Protein AF-A0A842XYR8-F1 (afdb_monomer)

Secondary structure (DSSP, 8-state):
-------TTHHHHHHHHHHHHHHHHHHHHHHHHHHHT-PPPPPPP-EEEEEEEEEE-TT-GGG-EEEEEEEEESPEETTTEEEEEEEEEEEESSSSPPPS--EEEEEEES---SEEE-STTT-EEEESSGGGEE-TT-EEEEETT-S--TTS--S----BS-EEEE-TTSEEEEEEEETTT--EEEEEEEEPEE-

pLDDT: mean 84.61, std 15.01, range [38.5, 98.56]

Foldseek 3Di:
DDDDPDDPPPVVVVVVVVVVVVVVVVVVVVVVVVVVPDDDPDPDWQWEKEWPAFAFDLVDFQRTKIKMATADTDKDFQQFKKKKKWKWHDKDQADDRDDDHIDIDIKMFNGQAFFAQHPPVRDTPDRQDPPRIRHHGDMGMHTLPADDHPPDPDSGDTRMRIRIGHDAQIKMKMWMAGNRRRHTNYIYMDGHHYD

Radius of gyration: 28.91 Å; Cα contacts (8 Å, |Δi|>4): 439; chains: 1; bounding box: 44×37×109 Å

Mean predicted aligned error: 10.81 Å

Structure (mmCIF, N/CA/C/O backbone):
data_AF-A0A842XYR8-F1
#
_entry.id   AF-A0A842XYR8-F1
#
loop_
_atom_site.group_PDB
_atom_site.id
_atom_site.type_symbol
_atom_site.label_atom_id
_atom_site.label_alt_id
_atom_site.label_comp_id
_atom_site.label_asym_id
_atom_site.label_entity_id
_atom_site.label_seq_id
_atom_site.pdbx_PDB_ins_code
_atom_site.Cartn_x
_atom_site.Cartn_y
_atom_site.Cartn_z
_atom_site.occupancy
_atom_site.B_iso_or_equiv
_atom_site.auth_seq_id
_atom_site.auth_comp_id
_atom_site.auth_asym_id
_atom_site.auth_atom_id
_atom_site.pdbx_PDB_model_num
ATOM 1 N N . MET A 1 1 ? -19.121 24.678 89.638 1.00 38.50 1 MET A N 1
ATOM 2 C CA . MET A 1 1 ? -18.935 24.808 88.175 1.00 38.50 1 MET A CA 1
ATOM 3 C C . MET A 1 1 ? -18.862 23.406 87.585 1.00 38.50 1 MET A C 1
ATOM 5 O O . MET A 1 1 ? -18.078 22.609 88.079 1.00 38.50 1 MET A O 1
ATOM 9 N N . LYS A 1 2 ? -19.750 23.062 86.643 1.00 44.41 2 LYS A N 1
ATOM 10 C CA . LYS A 1 2 ? -19.793 21.745 85.982 1.00 44.41 2 LYS A CA 1
ATOM 11 C C . LYS A 1 2 ? -18.700 21.687 84.910 1.00 44.41 2 LYS A C 1
ATOM 13 O O . LYS A 1 2 ? -18.715 22.512 84.003 1.00 44.41 2 LYS A O 1
ATOM 18 N N . ASN A 1 3 ? -17.795 20.718 85.007 1.00 48.44 3 ASN A N 1
ATOM 19 C CA . ASN A 1 3 ? -16.786 20.453 83.984 1.00 48.44 3 ASN A CA 1
ATOM 20 C C . ASN A 1 3 ? -17.400 19.582 82.878 1.00 48.44 3 ASN A C 1
ATOM 22 O O . ASN A 1 3 ? -17.631 18.393 83.084 1.00 48.44 3 ASN A O 1
ATOM 26 N N . PHE A 1 4 ? -17.672 20.175 81.716 1.00 53.19 4 PHE A N 1
ATOM 27 C CA . PHE A 1 4 ? -17.870 19.449 80.461 1.00 53.19 4 PHE A CA 1
ATOM 28 C C . PHE A 1 4 ? -16.488 19.216 79.838 1.00 53.19 4 PHE A C 1
ATOM 30 O O . PHE A 1 4 ? -15.931 20.116 79.217 1.00 53.19 4 PHE A O 1
ATOM 37 N N . MET A 1 5 ? -15.910 18.029 80.030 1.00 52.72 5 MET A N 1
ATOM 38 C CA . MET A 1 5 ? -14.787 17.575 79.204 1.00 52.72 5 MET A CA 1
ATOM 39 C C . MET A 1 5 ? -15.341 16.649 78.126 1.00 52.72 5 MET A C 1
ATOM 41 O O . MET A 1 5 ? -15.647 15.485 78.363 1.00 52.72 5 MET A O 1
ATOM 45 N N . GLU A 1 6 ? -15.546 17.237 76.955 1.00 56.41 6 GLU A N 1
ATOM 46 C CA . GLU A 1 6 ? -16.067 16.612 75.746 1.00 56.41 6 GLU A CA 1
ATOM 47 C C . GLU A 1 6 ? -15.023 15.650 75.150 1.00 56.41 6 GLU A C 1
ATOM 49 O O . GLU A 1 6 ? -13.870 16.012 74.899 1.00 56.41 6 GLU A O 1
ATOM 54 N N . SER A 1 7 ? -15.414 14.394 74.951 1.00 57.88 7 SER A N 1
ATOM 55 C CA . SER A 1 7 ? -14.573 13.295 74.477 1.00 57.88 7 SER A CA 1
ATOM 56 C C . SER A 1 7 ? -14.269 13.407 72.973 1.00 57.88 7 SER A C 1
ATOM 58 O O . SER A 1 7 ? -14.868 12.743 72.132 1.00 57.88 7 SER A O 1
ATOM 60 N N . LYS A 1 8 ? -13.262 14.212 72.616 1.00 56.25 8 LYS A N 1
ATOM 61 C CA . LYS A 1 8 ? -12.810 14.435 71.223 1.00 56.25 8 LYS A CA 1
ATOM 62 C C . LYS A 1 8 ? -12.169 13.222 70.519 1.00 56.25 8 LYS A C 1
ATOM 64 O O . LYS A 1 8 ? -11.847 13.308 69.337 1.00 56.25 8 LYS A O 1
ATOM 69 N N . HIS A 1 9 ? -11.992 12.086 71.196 1.00 54.78 9 HIS A N 1
ATOM 70 C CA . HIS A 1 9 ? -11.264 10.932 70.647 1.00 54.78 9 HIS A CA 1
ATOM 71 C C . HIS A 1 9 ? -12.099 9.969 69.782 1.00 54.78 9 HIS A C 1
ATOM 73 O O . HIS A 1 9 ? -11.521 9.253 68.968 1.00 54.78 9 HIS A O 1
ATOM 79 N N . ALA A 1 10 ? -13.434 9.970 69.877 1.00 57.22 10 ALA A N 1
ATOM 80 C CA . ALA A 1 10 ? -14.279 9.061 69.084 1.00 57.22 10 ALA A CA 1
ATOM 81 C C . ALA A 1 10 ? -14.581 9.577 67.660 1.00 57.22 10 ALA A C 1
ATOM 83 O O . ALA A 1 10 ? -14.812 8.791 66.744 1.00 57.22 10 ALA A O 1
ATOM 84 N N . VAL A 1 11 ? -14.532 10.897 67.452 1.00 61.66 11 VAL A N 1
ATOM 85 C CA . VAL A 1 11 ? -14.908 11.538 66.177 1.00 61.66 11 VAL A CA 1
ATOM 86 C C . VAL A 1 11 ? -13.871 11.277 65.071 1.00 61.66 11 VAL A C 1
ATOM 88 O O . VAL A 1 11 ? -14.234 11.156 63.904 1.00 61.66 11 VAL A O 1
ATOM 91 N N . SER A 1 12 ? -12.591 11.111 65.427 1.00 67.31 12 SER A N 1
ATOM 92 C CA . SER A 1 12 ? -11.495 10.873 64.469 1.00 67.31 12 SER A CA 1
ATOM 93 C C . SER A 1 12 ? -11.568 9.494 63.796 1.00 67.31 12 SER A C 1
ATOM 95 O O . SER A 1 12 ? -1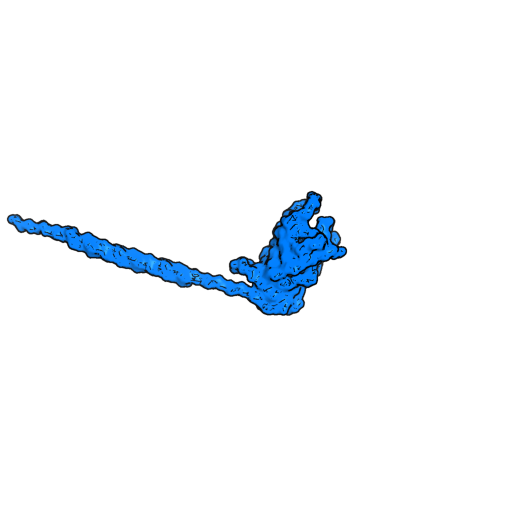1.393 9.382 62.584 1.00 67.31 12 SER A O 1
ATOM 97 N N . SER A 1 13 ? -11.904 8.443 64.557 1.00 78.31 13 SER A N 1
ATOM 98 C CA . SER A 1 13 ? -12.018 7.081 64.014 1.00 78.31 13 SER A CA 1
ATOM 99 C C . SER A 1 13 ? -13.166 6.969 63.007 1.00 78.31 13 SER A C 1
ATOM 101 O O . SER A 1 13 ? -12.982 6.427 61.918 1.00 78.31 13 SER A O 1
ATOM 103 N N . VAL A 1 14 ? -14.323 7.554 63.326 1.00 84.75 14 VAL A N 1
ATOM 104 C CA . VAL A 1 14 ? -15.498 7.533 62.444 1.00 84.75 14 VAL A CA 1
ATOM 105 C C . VAL A 1 14 ? -15.261 8.373 61.187 1.00 84.75 14 VAL A C 1
ATOM 107 O O . VAL A 1 14 ? -15.582 7.927 60.086 1.00 84.75 14 VAL A O 1
ATOM 110 N N . MET A 1 15 ? -14.638 9.550 61.315 1.00 84.56 15 MET A N 1
ATOM 111 C CA . MET A 1 15 ? -14.327 10.387 60.151 1.00 84.56 15 MET A CA 1
ATOM 112 C C . MET A 1 15 ? -13.324 9.738 59.199 1.00 84.56 15 MET A C 1
ATOM 114 O O . MET A 1 15 ? -13.498 9.844 57.987 1.00 84.56 15 MET A O 1
ATOM 118 N N . GLY A 1 16 ? -12.326 9.015 59.712 1.00 86.56 16 GLY A N 1
ATOM 119 C CA . GLY A 1 16 ? -11.387 8.268 58.872 1.00 86.56 16 GLY A CA 1
ATOM 120 C C . GLY A 1 16 ? -12.078 7.197 58.023 1.00 86.56 16 GLY A C 1
ATOM 121 O O . GLY A 1 16 ? -11.787 7.076 56.835 1.00 86.56 16 GLY A O 1
ATOM 122 N N . VAL A 1 17 ? -13.037 6.468 58.606 1.00 90.62 17 VAL A N 1
ATOM 123 C CA . VAL A 1 17 ? -13.807 5.432 57.894 1.00 90.62 17 VAL A CA 1
ATOM 124 C C . VAL A 1 17 ? -14.699 6.044 56.816 1.00 90.62 17 VAL A C 1
ATOM 126 O O . VAL A 1 17 ? -14.717 5.546 55.692 1.00 90.62 17 VAL A O 1
ATOM 129 N N . ILE A 1 18 ? -15.398 7.141 57.123 1.00 90.75 18 ILE A N 1
ATOM 130 C CA . ILE A 1 18 ? -16.246 7.846 56.147 1.00 90.75 18 ILE A CA 1
ATOM 131 C C . ILE A 1 18 ? -15.398 8.371 54.985 1.00 90.75 18 ILE A C 1
ATOM 133 O O . ILE A 1 18 ? -15.777 8.219 53.824 1.00 90.75 18 ILE A O 1
ATOM 137 N N . LEU A 1 19 ? -14.231 8.944 55.287 1.00 91.56 19 LEU A N 1
ATOM 138 C CA . LEU A 1 19 ? -13.317 9.464 54.276 1.00 91.56 19 LEU A CA 1
ATOM 139 C C . LEU A 1 19 ? -12.771 8.343 53.375 1.00 91.56 19 LEU A C 1
ATOM 141 O O . LEU A 1 19 ? -12.782 8.479 52.153 1.00 91.56 19 LEU A O 1
ATOM 145 N N . MET A 1 20 ? -12.357 7.217 53.963 1.00 93.44 20 MET A N 1
ATOM 146 C CA . MET A 1 20 ? -11.916 6.022 53.231 1.00 93.44 20 MET A CA 1
ATOM 147 C C . MET A 1 20 ? -13.016 5.474 52.319 1.00 93.44 20 MET A C 1
ATOM 149 O O . MET A 1 20 ? -12.775 5.226 51.136 1.00 93.44 20 MET A O 1
ATOM 153 N N . ALA A 1 21 ? -14.232 5.319 52.846 1.00 94.00 21 ALA A N 1
ATOM 154 C CA . ALA A 1 21 ? -15.369 4.818 52.082 1.00 94.00 21 ALA A CA 1
ATOM 155 C C . ALA A 1 21 ? -15.713 5.757 50.917 1.00 94.00 21 ALA A C 1
ATOM 157 O O . ALA A 1 21 ? -15.869 5.300 49.786 1.00 94.00 21 ALA A O 1
ATOM 158 N N . GLY A 1 22 ? -15.748 7.069 51.169 1.00 96.31 22 GLY A N 1
ATOM 159 C CA . GLY A 1 22 ? -16.013 8.079 50.146 1.00 96.31 22 GLY A CA 1
ATOM 160 C C . GLY A 1 22 ? -14.982 8.055 49.019 1.00 96.31 22 GLY A C 1
ATOM 161 O O . GLY A 1 22 ? -15.353 7.979 47.849 1.00 96.31 22 GLY A O 1
ATOM 162 N N . LEU A 1 23 ? -13.689 8.040 49.358 1.00 93.31 23 LEU A N 1
ATOM 163 C CA . LEU A 1 23 ? -12.615 7.960 48.364 1.00 93.31 23 LEU A CA 1
ATOM 164 C C . LEU A 1 23 ? -12.685 6.674 47.540 1.00 93.31 23 LEU A C 1
ATOM 166 O O . LEU A 1 23 ? -12.488 6.717 46.328 1.00 93.31 23 LEU A O 1
ATOM 170 N N . THR A 1 24 ? -13.009 5.548 48.174 1.00 95.88 24 THR A N 1
ATOM 171 C CA . THR A 1 24 ? -13.120 4.252 47.491 1.00 95.88 24 THR A CA 1
ATOM 172 C C . THR A 1 24 ? -14.255 4.258 46.471 1.00 95.88 24 THR A C 1
ATOM 174 O O . THR A 1 24 ? -14.062 3.826 45.337 1.00 95.88 24 THR A O 1
ATOM 177 N N . VAL A 1 25 ? -15.424 4.796 46.834 1.00 95.94 25 VAL A N 1
ATOM 178 C CA . VAL A 1 25 ? -16.571 4.905 45.917 1.00 95.94 25 VAL A CA 1
ATOM 179 C C . VAL A 1 25 ? -16.236 5.802 44.727 1.00 95.94 25 VAL A C 1
ATOM 181 O O . VAL A 1 25 ? -16.556 5.451 43.592 1.00 95.94 25 VAL A O 1
ATOM 184 N N . VAL A 1 26 ? -15.544 6.920 44.963 1.00 94.44 26 VAL A N 1
ATOM 185 C CA . VAL A 1 26 ? -15.095 7.808 43.883 1.00 94.44 26 VAL A CA 1
ATOM 186 C C . VAL A 1 26 ? -14.106 7.090 42.960 1.00 94.44 26 VAL A C 1
ATOM 188 O O . VAL A 1 26 ? -14.281 7.143 41.748 1.00 94.44 26 VAL A O 1
ATOM 191 N N . LEU A 1 27 ? -13.119 6.371 43.505 1.00 95.25 27 LEU A N 1
ATOM 192 C CA . LEU A 1 27 ? -12.130 5.610 42.727 1.00 95.25 27 LEU A CA 1
ATOM 193 C C . LEU A 1 27 ? -12.762 4.496 41.887 1.00 95.25 27 LEU A C 1
ATOM 195 O O . LEU A 1 27 ? -12.445 4.351 40.710 1.00 95.25 27 LEU A O 1
ATOM 199 N N . ILE A 1 28 ? -13.677 3.719 42.469 1.00 95.31 28 ILE A N 1
ATOM 200 C CA . ILE A 1 28 ? -14.399 2.678 41.727 1.00 95.31 28 ILE A CA 1
ATOM 201 C C . ILE A 1 28 ? -15.243 3.320 40.622 1.00 95.31 28 ILE A C 1
ATOM 203 O O . ILE A 1 28 ? -15.250 2.832 39.492 1.00 95.31 28 ILE A O 1
ATOM 207 N N . GLY A 1 29 ? -15.909 4.439 40.923 1.00 94.88 29 GLY A N 1
ATOM 208 C CA . GLY A 1 29 ? -16.711 5.182 39.956 1.00 94.88 29 GLY A CA 1
ATOM 209 C C . GLY A 1 29 ? -15.895 5.696 38.769 1.00 94.88 29 GLY A C 1
ATOM 210 O O . GLY A 1 29 ? -16.305 5.511 37.624 1.00 94.88 29 GLY A O 1
ATOM 211 N N . THR A 1 30 ? -14.721 6.288 39.008 1.00 92.25 30 THR A N 1
ATOM 212 C CA . THR A 1 30 ? -13.868 6.813 37.928 1.00 92.25 30 THR A CA 1
ATOM 213 C C . THR A 1 30 ? -13.282 5.704 37.059 1.00 92.25 30 THR A C 1
ATOM 215 O O . THR A 1 30 ? -13.237 5.853 35.835 1.00 92.25 30 THR A O 1
ATOM 218 N N . ILE A 1 31 ? -12.893 4.569 37.649 1.00 91.12 31 ILE A N 1
ATOM 219 C CA . ILE A 1 31 ? -12.428 3.396 36.893 1.00 91.12 31 ILE A CA 1
ATOM 220 C C . ILE A 1 31 ? -13.569 2.832 36.037 1.00 91.12 31 ILE A C 1
ATOM 222 O O . ILE A 1 31 ? -13.380 2.619 34.841 1.00 91.12 31 ILE A O 1
ATOM 226 N N . ALA A 1 32 ? -14.764 2.650 36.609 1.00 90.81 32 ALA A N 1
ATOM 227 C CA . ALA A 1 32 ? -15.926 2.141 35.878 1.00 90.81 32 ALA A CA 1
ATOM 228 C C . ALA A 1 32 ? -16.309 3.048 34.697 1.00 90.81 32 ALA A C 1
ATOM 230 O O . ALA A 1 32 ? -16.537 2.553 33.595 1.00 90.81 32 ALA A O 1
ATOM 231 N N . MET A 1 33 ? -16.310 4.373 34.891 1.00 89.31 33 MET A N 1
ATOM 232 C CA . MET A 1 33 ? -16.548 5.323 33.799 1.00 89.31 33 MET A CA 1
ATOM 233 C C . MET A 1 33 ? -15.469 5.251 32.717 1.00 89.31 33 MET A C 1
ATOM 235 O O . MET A 1 33 ? -15.799 5.318 31.539 1.00 89.31 33 MET A O 1
ATOM 239 N N . SER A 1 34 ? -14.200 5.073 33.090 1.00 85.50 34 SER A N 1
ATOM 240 C CA . SER A 1 34 ? -13.095 4.968 32.126 1.00 85.50 34 SER A CA 1
ATOM 241 C C . SER A 1 34 ? -13.211 3.718 31.252 1.00 85.50 34 SER A C 1
ATOM 243 O O . SER A 1 34 ? -12.965 3.784 30.052 1.00 85.50 34 SER A O 1
ATOM 245 N N . VAL A 1 35 ? -13.629 2.590 31.836 1.00 84.44 35 VAL A N 1
ATOM 246 C CA . VAL A 1 35 ? -13.854 1.337 31.097 1.00 84.44 35 VAL A CA 1
ATOM 247 C C . VAL A 1 35 ? -15.065 1.452 30.172 1.00 84.44 35 VAL A C 1
ATOM 249 O O . VAL A 1 35 ? -14.991 1.025 29.028 1.00 84.44 35 VAL A O 1
ATOM 252 N N . LEU A 1 36 ? -16.160 2.067 30.628 1.00 82.50 36 LEU A N 1
ATOM 253 C CA . LEU A 1 36 ? -17.356 2.277 29.799 1.00 82.50 36 LEU A CA 1
ATOM 254 C C . LEU A 1 36 ? -17.137 3.308 28.683 1.00 82.50 36 LEU A C 1
ATOM 256 O O . LEU A 1 36 ? -17.770 3.221 27.635 1.00 82.50 36 LEU A O 1
ATOM 260 N N . ALA A 1 37 ? -16.249 4.279 28.901 1.00 80.44 37 ALA A N 1
ATOM 261 C CA . ALA A 1 37 ? -15.837 5.244 27.887 1.00 80.44 37 ALA A CA 1
ATOM 262 C C . ALA A 1 37 ? -14.839 4.658 26.874 1.00 80.44 37 ALA A C 1
ATOM 264 O O . ALA A 1 37 ? -14.597 5.272 25.832 1.00 80.44 37 ALA A O 1
ATOM 265 N N . TYR A 1 38 ? -14.258 3.488 27.155 1.00 77.69 38 TYR A N 1
ATOM 266 C CA . TYR A 1 38 ? -13.378 2.807 26.221 1.00 77.69 38 TYR A CA 1
ATOM 267 C C . TYR A 1 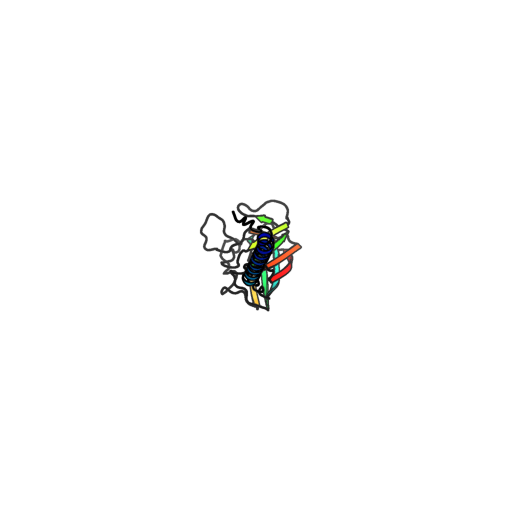38 ? -14.221 2.177 25.111 1.00 77.69 38 TYR A C 1
ATOM 269 O O . TYR A 1 38 ? -14.859 1.139 25.287 1.00 77.69 38 TYR A O 1
ATOM 277 N N . THR A 1 39 ? -14.252 2.830 23.954 1.00 69.19 39 THR A N 1
ATOM 278 C CA . THR A 1 39 ? -14.833 2.236 22.751 1.00 69.19 39 THR A CA 1
ATOM 279 C C . THR A 1 39 ? -13.941 1.082 22.307 1.00 69.19 39 THR A C 1
ATOM 281 O O . THR A 1 39 ? -12.722 1.225 22.209 1.00 69.19 39 THR A O 1
ATOM 284 N N . VAL A 1 40 ? -14.539 -0.091 22.086 1.00 66.00 40 VAL A N 1
ATOM 285 C CA . VAL A 1 40 ? -13.826 -1.210 21.463 1.00 66.00 40 VAL A CA 1
ATOM 286 C C . VAL A 1 40 ? -13.387 -0.727 20.076 1.00 66.00 40 VAL A C 1
ATOM 288 O O . VAL A 1 40 ? -14.239 -0.197 19.353 1.00 66.00 40 VAL A O 1
ATOM 291 N N . PRO A 1 41 ? -12.097 -0.839 19.706 1.00 65.44 41 PRO A N 1
ATOM 292 C CA . PRO A 1 41 ? -11.668 -0.530 18.350 1.00 65.44 41 PRO A CA 1
ATOM 293 C C . PRO A 1 41 ? -12.548 -1.309 17.374 1.00 65.44 41 PRO A C 1
ATOM 295 O O . PRO A 1 41 ? -12.784 -2.496 17.591 1.00 65.44 41 PRO A O 1
ATOM 298 N N . SER A 1 42 ? -13.063 -0.642 16.339 1.00 69.62 42 SER A N 1
ATOM 299 C CA . SER A 1 42 ? -13.722 -1.338 15.232 1.00 69.62 42 SER A CA 1
ATOM 300 C C . SER A 1 42 ? -12.808 -2.465 14.765 1.00 69.62 42 SER A C 1
ATOM 302 O O . SER A 1 42 ? -11.618 -2.221 14.567 1.00 69.62 42 SER A O 1
ATOM 304 N N . ASP A 1 43 ? -13.331 -3.677 14.587 1.00 78.50 43 ASP A N 1
ATOM 305 C CA . ASP A 1 43 ? -12.547 -4.721 13.935 1.00 78.50 43 ASP A CA 1
ATOM 306 C C . ASP A 1 43 ? -12.100 -4.199 12.563 1.00 78.50 43 ASP A C 1
ATOM 308 O O . ASP A 1 43 ? -12.857 -3.522 11.856 1.00 78.50 43 ASP A O 1
ATOM 312 N N . ALA A 1 44 ? -10.836 -4.446 12.224 1.00 82.38 44 ALA A N 1
ATOM 313 C CA . ALA A 1 44 ? -10.314 -4.071 10.922 1.00 82.38 44 ALA A CA 1
ATOM 314 C C . ALA A 1 44 ? -11.005 -4.910 9.833 1.00 82.38 44 ALA A C 1
ATOM 316 O O . ALA A 1 44 ? -11.306 -6.080 10.088 1.00 82.38 44 ALA A O 1
ATOM 317 N N . PRO A 1 45 ? -11.225 -4.362 8.623 1.00 88.44 45 PRO A N 1
ATOM 318 C CA . PRO A 1 45 ? -11.813 -5.124 7.526 1.00 88.44 45 PRO A CA 1
ATOM 319 C C . PRO A 1 45 ? -11.020 -6.405 7.242 1.00 88.44 45 PRO A C 1
ATOM 321 O O . PRO A 1 45 ? -9.787 -6.364 7.175 1.00 88.44 45 PRO A O 1
ATOM 324 N N . ASP A 1 46 ? -11.707 -7.524 7.014 1.00 91.69 46 ASP A N 1
ATOM 325 C CA . ASP A 1 46 ? -11.065 -8.777 6.604 1.00 91.69 46 ASP A CA 1
ATOM 326 C C . ASP A 1 46 ? -11.043 -8.849 5.076 1.00 91.69 46 ASP A C 1
ATOM 328 O O . ASP A 1 46 ? -12.018 -9.244 4.436 1.00 91.69 46 ASP A O 1
ATOM 332 N N . ALA A 1 47 ? -9.932 -8.431 4.465 1.00 94.94 47 ALA A N 1
ATOM 333 C CA . ALA A 1 47 ? -9.761 -8.436 3.016 1.00 94.94 47 ALA A CA 1
ATOM 334 C C . ALA A 1 47 ? -8.466 -9.132 2.593 1.00 94.94 47 ALA A C 1
ATOM 336 O O . ALA A 1 47 ? -7.367 -8.846 3.069 1.00 94.94 47 ALA A O 1
ATOM 337 N N . LYS A 1 48 ? -8.567 -10.013 1.594 1.00 95.94 48 LYS A N 1
ATOM 338 C CA . LYS A 1 48 ? -7.414 -10.731 1.047 1.00 95.94 48 LYS A CA 1
ATOM 339 C C . LYS A 1 48 ? -6.815 -9.977 -0.130 1.00 95.94 48 LYS A C 1
ATOM 341 O O . LYS A 1 48 ? -7.321 -10.067 -1.249 1.00 95.94 48 LYS A O 1
ATOM 346 N N . ILE A 1 49 ? -5.682 -9.320 0.090 1.00 97.56 49 ILE A N 1
ATOM 347 C CA . ILE A 1 49 ? -4.936 -8.608 -0.955 1.00 97.56 49 ILE A CA 1
ATOM 348 C C . ILE A 1 49 ? -3.660 -9.369 -1.323 1.00 97.56 49 ILE A C 1
ATOM 350 O O . ILE A 1 49 ? -2.930 -9.842 -0.455 1.00 97.56 49 ILE A O 1
ATOM 354 N N . VAL A 1 50 ? -3.373 -9.482 -2.623 1.00 97.56 50 VAL A N 1
ATOM 355 C CA . VAL A 1 50 ? -2.147 -10.127 -3.125 1.00 97.56 50 VAL A CA 1
ATOM 356 C C . VAL A 1 50 ? -1.436 -9.271 -4.160 1.00 97.56 50 VAL A C 1
ATOM 358 O O . VAL A 1 50 ? -2.081 -8.619 -4.987 1.00 97.56 50 VAL A O 1
ATOM 361 N N . ILE A 1 51 ? -0.105 -9.339 -4.177 1.00 98.00 51 ILE A N 1
ATOM 362 C CA . ILE A 1 51 ? 0.685 -8.765 -5.267 1.00 98.00 51 ILE A CA 1
ATOM 363 C C . ILE A 1 51 ? 0.623 -9.713 -6.469 1.00 98.00 51 ILE A C 1
ATOM 365 O O . ILE A 1 51 ? 1.048 -10.865 -6.390 1.00 98.00 51 ILE A O 1
ATOM 369 N N . ARG A 1 52 ? 0.102 -9.238 -7.604 1.00 97.44 52 ARG A N 1
ATOM 370 C CA . ARG A 1 52 ? 0.137 -9.988 -8.873 1.00 97.44 52 ARG A CA 1
ATOM 371 C C . ARG A 1 52 ? 1.462 -9.818 -9.595 1.00 97.44 52 ARG A C 1
ATOM 373 O O . ARG A 1 52 ? 1.946 -10.753 -10.229 1.00 97.44 52 ARG A O 1
ATOM 380 N N . GLN A 1 53 ? 2.019 -8.615 -9.536 1.00 96.75 53 GLN A N 1
ATOM 381 C CA . GLN A 1 53 ? 3.216 -8.259 -10.277 1.00 96.75 53 GLN A CA 1
ATOM 382 C C . GLN A 1 53 ? 3.937 -7.106 -9.592 1.00 96.75 53 GLN A C 1
ATOM 384 O O . GLN A 1 53 ? 3.295 -6.160 -9.153 1.00 96.75 53 GLN A O 1
ATOM 389 N N . ALA A 1 54 ? 5.265 -7.175 -9.560 1.00 97.12 54 ALA A N 1
ATOM 390 C CA . ALA A 1 54 ? 6.132 -6.056 -9.227 1.00 97.12 54 ALA A CA 1
ATOM 391 C C . ALA A 1 54 ? 7.236 -5.965 -10.283 1.00 97.12 54 ALA A C 1
ATOM 393 O O . ALA A 1 54 ? 7.897 -6.967 -10.582 1.00 97.12 54 ALA A O 1
ATOM 394 N N . ARG A 1 55 ? 7.405 -4.782 -10.867 1.00 95.56 55 ARG A N 1
ATOM 395 C CA . ARG A 1 55 ? 8.470 -4.471 -11.825 1.00 95.56 55 ARG A CA 1
ATOM 396 C C . ARG A 1 55 ? 9.313 -3.332 -11.282 1.00 95.56 55 ARG A C 1
ATOM 398 O O . ARG A 1 55 ? 8.763 -2.399 -10.694 1.00 95.56 55 ARG A O 1
ATOM 405 N N . GLY A 1 56 ? 10.621 -3.440 -11.475 1.00 92.38 56 GLY A N 1
ATOM 406 C CA . GLY A 1 56 ? 11.590 -2.478 -10.977 1.00 92.38 56 GLY A CA 1
ATOM 407 C C . GLY A 1 56 ? 12.628 -2.101 -12.025 1.00 92.38 56 GLY A C 1
ATOM 408 O O . GLY A 1 56 ? 13.101 -2.958 -12.767 1.00 92.38 56 GLY A O 1
ATOM 409 N N . ASP A 1 57 ? 12.973 -0.817 -12.059 1.00 86.12 57 ASP A N 1
ATOM 410 C CA . ASP A 1 57 ? 14.126 -0.265 -12.773 1.00 86.12 57 ASP A CA 1
ATOM 411 C C . ASP A 1 57 ? 14.645 0.932 -11.966 1.00 86.12 57 ASP A C 1
ATOM 413 O O . ASP A 1 57 ? 13.997 1.981 -11.887 1.00 86.12 57 ASP A O 1
ATOM 417 N N . ILE A 1 58 ? 15.819 0.785 -11.354 1.00 83.75 58 ILE A N 1
ATOM 418 C CA . ILE A 1 58 ? 16.429 1.819 -10.506 1.00 83.75 58 ILE A CA 1
ATOM 419 C C . ILE A 1 58 ? 16.658 3.134 -11.277 1.00 83.75 58 ILE A C 1
ATOM 421 O O . ILE A 1 58 ? 16.686 4.211 -10.678 1.00 83.75 58 ILE A O 1
ATOM 425 N N . GLY A 1 59 ? 16.811 3.076 -12.601 1.00 81.75 59 GLY A N 1
ATOM 426 C CA . GLY A 1 59 ? 17.060 4.246 -13.436 1.00 81.75 59 GLY A CA 1
ATOM 427 C C . GLY A 1 59 ? 15.803 5.004 -13.853 1.00 81.75 59 GLY A C 1
ATOM 428 O O . GLY A 1 59 ? 15.922 6.038 -14.507 1.00 81.75 59 GLY A O 1
ATOM 429 N N . THR A 1 60 ? 14.589 4.503 -13.584 1.00 83.94 60 THR A N 1
ATOM 430 C CA . THR A 1 60 ? 13.390 5.039 -14.248 1.00 83.94 60 THR A CA 1
ATOM 431 C C . THR A 1 60 ? 12.082 4.853 -13.473 1.00 83.94 60 THR A C 1
ATOM 433 O O . THR A 1 60 ? 11.477 3.790 -13.476 1.00 83.94 60 THR A O 1
ATOM 436 N N . LEU A 1 61 ? 11.520 5.929 -12.922 1.00 85.94 61 LEU A N 1
ATOM 437 C CA . LEU A 1 61 ? 10.336 5.896 -12.039 1.00 85.94 61 LEU A CA 1
ATOM 438 C C . LEU A 1 61 ? 9.086 5.292 -12.661 1.00 85.94 61 LEU A C 1
ATOM 440 O O . LEU A 1 61 ? 8.415 4.479 -12.042 1.00 85.94 61 LEU A O 1
ATOM 444 N N . TYR A 1 62 ? 8.771 5.676 -13.895 1.00 82.00 62 TYR A N 1
ATOM 445 C CA . TYR A 1 62 ? 7.556 5.219 -14.571 1.00 82.00 62 TYR A CA 1
ATOM 446 C C . TYR A 1 62 ? 7.632 3.750 -15.010 1.00 82.00 62 TYR A C 1
ATOM 448 O O . TYR A 1 62 ? 6.633 3.176 -15.442 1.00 82.00 62 TYR A O 1
ATOM 456 N N . LYS A 1 63 ? 8.819 3.141 -14.918 1.00 87.62 63 LYS A N 1
ATOM 457 C CA . LYS A 1 63 ? 9.029 1.707 -15.104 1.00 87.62 63 LYS A CA 1
ATOM 458 C C . LYS A 1 63 ? 8.878 0.914 -13.804 1.00 87.62 63 LYS A C 1
ATOM 460 O O . LYS A 1 63 ? 8.871 -0.309 -13.821 1.00 87.62 63 LYS A O 1
ATOM 465 N N . ASN A 1 64 ? 8.704 1.587 -12.674 1.00 91.50 64 ASN A N 1
ATOM 466 C CA . ASN A 1 64 ? 8.456 0.925 -11.405 1.00 91.50 64 ASN A CA 1
ATOM 467 C C . ASN A 1 64 ? 6.958 0.882 -11.165 1.00 91.50 64 ASN A C 1
ATOM 469 O O . ASN A 1 64 ? 6.303 1.924 -11.152 1.00 91.50 64 ASN A O 1
ATOM 473 N N . TYR A 1 65 ? 6.413 -0.319 -11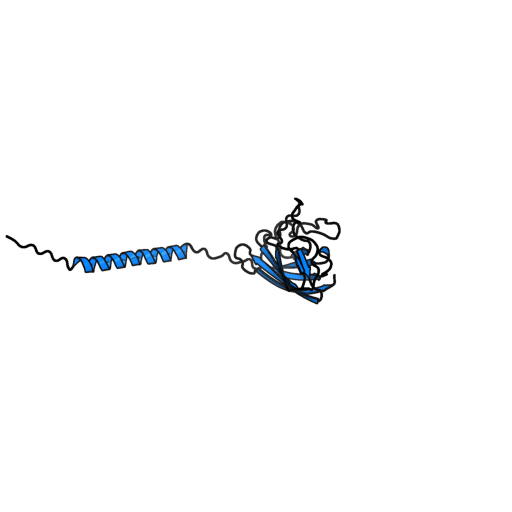.009 1.00 93.69 65 TYR A N 1
ATOM 474 C CA . TYR A 1 65 ? 5.007 -0.478 -10.671 1.00 93.69 65 TYR A CA 1
ATOM 475 C C . TYR A 1 65 ? 4.737 -1.779 -9.930 1.00 93.69 65 TYR A C 1
ATOM 477 O O . TYR A 1 65 ? 5.414 -2.794 -10.129 1.00 93.69 65 TYR A O 1
ATOM 485 N N . ILE A 1 66 ? 3.705 -1.747 -9.096 1.00 96.12 66 ILE A N 1
ATOM 486 C CA . ILE A 1 66 ? 3.180 -2.901 -8.378 1.00 96.12 66 ILE A CA 1
ATOM 487 C C . ILE A 1 66 ? 1.693 -3.022 -8.695 1.00 96.12 66 ILE A C 1
ATOM 489 O O . ILE A 1 66 ? 0.942 -2.066 -8.536 1.00 96.12 66 ILE A O 1
ATOM 493 N N . ILE A 1 67 ? 1.265 -4.206 -9.125 1.00 96.25 67 ILE A N 1
ATOM 494 C CA . ILE A 1 67 ? -0.147 -4.531 -9.341 1.00 96.25 67 ILE A CA 1
ATOM 495 C C . ILE A 1 67 ? -0.644 -5.326 -8.142 1.00 96.25 67 ILE A C 1
ATOM 497 O O . ILE A 1 67 ? -0.168 -6.438 -7.884 1.00 96.25 67 ILE A O 1
ATOM 501 N N . LEU A 1 68 ? -1.637 -4.781 -7.451 1.00 97.75 68 LEU A N 1
ATOM 502 C CA . LEU A 1 68 ? -2.320 -5.425 -6.336 1.00 97.75 68 LEU A CA 1
ATOM 503 C C . LEU A 1 68 ? -3.683 -5.941 -6.791 1.00 97.75 68 LEU A C 1
ATOM 505 O O . LEU A 1 68 ? -4.330 -5.361 -7.660 1.00 97.75 68 LEU A O 1
ATOM 509 N N . SER A 1 69 ? -4.132 -7.050 -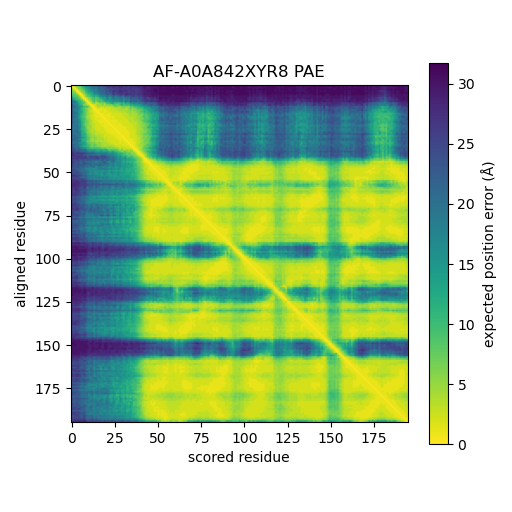6.211 1.00 97.69 69 SER A N 1
ATOM 510 C CA . SER A 1 69 ? -5.421 -7.664 -6.529 1.00 97.69 69 SER A CA 1
ATOM 511 C C . SER A 1 69 ? -6.179 -8.017 -5.267 1.00 97.69 69 SER A C 1
ATOM 513 O O . SER A 1 69 ? -5.648 -8.712 -4.400 1.00 97.69 69 SER A O 1
ATOM 515 N N . HIS A 1 70 ? -7.443 -7.612 -5.229 1.00 97.31 70 HIS A N 1
ATOM 516 C CA . HIS A 1 70 ? -8.382 -8.003 -4.192 1.00 97.31 70 HIS A CA 1
ATOM 517 C C . HIS A 1 70 ? -8.937 -9.395 -4.502 1.00 97.31 70 HIS A C 1
ATOM 519 O O . HIS A 1 70 ? -9.566 -9.613 -5.540 1.00 97.31 70 HIS A O 1
ATOM 525 N N . LYS A 1 71 ? -8.673 -10.371 -3.633 1.00 97.31 71 LYS A N 1
ATOM 526 C CA . LYS A 1 71 ? -9.005 -11.792 -3.840 1.00 97.31 71 LYS A CA 1
ATOM 527 C C . LYS A 1 71 ? -10.236 -12.271 -3.078 1.00 97.31 71 LYS A C 1
ATOM 529 O O . LYS A 1 71 ? -10.673 -13.387 -3.331 1.00 97.31 71 LYS A O 1
ATOM 534 N N . GLY A 1 72 ? -10.790 -11.452 -2.192 1.00 94.62 72 GLY A N 1
ATOM 535 C CA . GLY A 1 72 ? -12.014 -11.747 -1.446 1.00 94.62 72 GLY A CA 1
ATOM 536 C C . GLY A 1 72 ? -12.048 -10.987 -0.126 1.00 94.62 72 GLY A C 1
ATOM 537 O O . GLY A 1 72 ? -11.071 -10.305 0.188 1.00 94.62 72 GLY A O 1
ATOM 538 N N . GLY A 1 73 ? -13.144 -11.133 0.615 1.00 94.25 73 GLY A N 1
ATOM 539 C CA . GLY A 1 73 ? -13.373 -10.432 1.877 1.00 94.25 73 GLY A CA 1
ATOM 540 C C . GLY A 1 73 ? -14.122 -9.110 1.703 1.00 94.25 73 GLY A C 1
ATOM 541 O O . GLY A 1 73 ? -14.818 -8.918 0.700 1.00 94.25 73 GLY A O 1
ATOM 542 N N . ASP A 1 74 ? -13.961 -8.227 2.679 1.00 95.56 74 ASP A N 1
ATOM 543 C CA . ASP A 1 74 ? -14.645 -6.940 2.779 1.00 95.56 74 ASP A CA 1
ATOM 544 C C . ASP A 1 74 ? -14.204 -5.943 1.707 1.00 95.56 74 ASP A C 1
ATOM 546 O O . ASP A 1 74 ? -13.080 -5.973 1.218 1.00 95.56 74 ASP A O 1
ATOM 550 N N . SER A 1 75 ? -15.099 -5.021 1.348 1.00 94.88 75 SER A N 1
ATOM 551 C CA . SER A 1 75 ? -14.773 -3.893 0.471 1.00 94.88 75 SER A CA 1
ATOM 552 C C . SER A 1 75 ? -13.964 -2.845 1.229 1.00 94.88 75 SER A C 1
ATOM 554 O O . SER A 1 75 ? -14.381 -2.398 2.294 1.00 94.88 75 SER A O 1
ATOM 556 N N . LEU A 1 76 ? -12.874 -2.378 0.623 1.00 95.62 76 LEU A N 1
ATOM 557 C CA . LEU A 1 76 ? -12.018 -1.348 1.207 1.00 95.62 76 LEU A CA 1
ATOM 558 C C . LEU A 1 76 ? -12.353 0.029 0.628 1.00 95.62 76 LEU A C 1
ATOM 560 O O . LEU A 1 76 ? -12.375 0.204 -0.592 1.00 95.62 76 LEU A O 1
ATOM 564 N N . LEU A 1 77 ? -12.617 1.009 1.490 1.00 94.75 77 LEU A N 1
ATOM 565 C CA . LEU A 1 77 ? -12.808 2.403 1.088 1.00 94.75 77 LEU A CA 1
ATOM 566 C C . LEU A 1 77 ? -11.451 3.046 0.802 1.00 94.75 77 LEU A C 1
ATOM 568 O O . LEU A 1 77 ? -10.548 2.969 1.629 1.00 94.75 77 LEU A O 1
ATOM 572 N N . GLU A 1 78 ? -11.310 3.703 -0.349 1.00 92.50 78 GLU A N 1
ATOM 573 C CA . GLU A 1 78 ? -10.032 4.288 -0.787 1.00 92.50 78 GLU A CA 1
ATOM 574 C C . GLU A 1 78 ? -9.440 5.299 0.211 1.00 92.50 78 GLU A C 1
ATOM 576 O O . GLU A 1 78 ? -8.223 5.404 0.317 1.00 92.50 78 GLU A O 1
ATOM 581 N N . THR A 1 79 ? -10.287 5.998 0.973 1.00 92.38 79 THR A N 1
ATOM 582 C CA . THR A 1 79 ? -9.908 7.007 1.977 1.00 92.38 79 THR A CA 1
ATOM 583 C C . THR A 1 79 ? -9.522 6.420 3.333 1.00 92.38 79 THR A C 1
ATOM 585 O O . THR A 1 79 ? -8.979 7.129 4.175 1.00 92.38 79 THR A O 1
ATOM 588 N N . GLU A 1 80 ? -9.847 5.152 3.584 1.00 92.69 80 GLU A N 1
ATOM 589 C CA . GLU A 1 80 ? -9.700 4.511 4.899 1.00 92.69 80 GLU A CA 1
ATOM 590 C C . GLU A 1 80 ? -8.571 3.483 4.926 1.00 92.69 80 GLU A C 1
ATOM 592 O O . GLU A 1 80 ? -8.348 2.834 5.944 1.00 92.69 80 GLU A O 1
ATOM 597 N N . ILE A 1 81 ? -7.827 3.341 3.830 1.00 94.56 81 ILE A N 1
ATOM 598 C CA . ILE A 1 81 ? -6.712 2.406 3.752 1.00 94.56 81 ILE A CA 1
ATOM 599 C C . ILE A 1 81 ? -5.417 3.100 3.383 1.00 94.56 81 ILE A C 1
ATOM 601 O O . ILE A 1 81 ? -5.356 3.949 2.503 1.00 94.56 81 ILE A O 1
ATOM 605 N N . LYS A 1 82 ? -4.351 2.652 4.028 1.00 95.19 82 LYS A N 1
ATOM 606 C CA . LYS A 1 82 ? -2.977 3.068 3.788 1.00 95.19 82 LYS A CA 1
ATOM 607 C C . LYS A 1 82 ? -2.211 1.898 3.206 1.00 95.19 82 LYS A C 1
ATOM 609 O O . LYS A 1 82 ? -2.311 0.771 3.698 1.00 95.19 82 LYS A O 1
ATOM 614 N N . VAL A 1 83 ? -1.402 2.158 2.187 1.00 97.31 83 VAL A N 1
ATOM 615 C CA . VAL A 1 83 ? -0.545 1.136 1.578 1.00 97.31 83 VAL A CA 1
ATOM 616 C C . VAL A 1 83 ? 0.911 1.466 1.843 1.00 97.31 83 VAL A C 1
ATOM 618 O O . VAL A 1 83 ? 1.409 2.528 1.482 1.00 97.31 83 VAL A O 1
ATOM 621 N N . ILE A 1 84 ? 1.608 0.529 2.477 1.00 97.81 84 ILE A N 1
ATOM 622 C CA . ILE A 1 84 ? 3.027 0.632 2.794 1.00 97.81 84 ILE A CA 1
ATOM 623 C C . ILE A 1 84 ? 3.784 -0.337 1.897 1.00 97.81 84 ILE A C 1
ATOM 625 O O . ILE A 1 84 ? 3.537 -1.542 1.922 1.00 97.81 84 ILE A O 1
ATOM 629 N N . ILE A 1 85 ? 4.742 0.189 1.146 1.00 97.88 85 ILE A N 1
ATOM 630 C CA . ILE A 1 85 ? 5.664 -0.582 0.318 1.00 97.88 85 ILE A CA 1
ATOM 631 C C . ILE A 1 85 ? 7.021 -0.581 1.015 1.00 97.88 85 ILE A C 1
ATOM 633 O O . ILE A 1 85 ? 7.572 0.484 1.311 1.00 97.88 85 ILE A O 1
ATOM 637 N N . THR A 1 86 ? 7.577 -1.764 1.258 1.00 98.19 86 THR A N 1
ATOM 638 C CA . THR A 1 86 ? 8.951 -1.940 1.737 1.00 98.19 86 THR A CA 1
ATOM 639 C C . THR A 1 86 ? 9.723 -2.880 0.824 1.00 98.19 86 THR A C 1
ATOM 641 O O . THR A 1 86 ? 9.183 -3.841 0.284 1.00 98.19 86 THR A O 1
ATOM 644 N N . GLY A 1 87 ? 11.005 -2.609 0.625 1.00 97.06 87 GLY A N 1
ATOM 645 C CA . GLY A 1 87 ? 11.857 -3.417 -0.245 1.00 97.06 87 GLY A CA 1
ATOM 646 C C . GLY A 1 87 ? 13.198 -2.742 -0.472 1.00 97.06 87 GLY A C 1
ATOM 647 O O . GLY A 1 87 ? 13.516 -1.770 0.212 1.00 97.06 87 GLY A O 1
ATOM 648 N N . LYS A 1 88 ? 13.963 -3.229 -1.452 1.00 96.31 88 LYS A N 1
ATOM 649 C CA . LYS A 1 88 ? 15.194 -2.565 -1.891 1.00 96.31 88 LYS A CA 1
ATOM 650 C C . LYS A 1 88 ? 14.964 -1.698 -3.115 1.00 96.31 88 LYS A C 1
ATOM 652 O O . LYS A 1 88 ? 14.246 -2.092 -4.030 1.00 96.31 88 LYS A O 1
ATOM 657 N N . GLY A 1 89 ? 15.609 -0.540 -3.150 1.00 94.69 89 GLY A N 1
ATOM 658 C CA . GLY A 1 89 ? 15.575 0.376 -4.280 1.00 94.69 89 GLY A CA 1
ATOM 659 C C . GLY A 1 89 ? 15.996 1.785 -3.885 1.00 94.69 89 GLY A C 1
ATOM 660 O O . GLY A 1 89 ? 16.930 1.962 -3.106 1.00 94.69 89 GLY A O 1
ATOM 661 N N . ARG A 1 90 ? 15.324 2.802 -4.424 1.00 92.00 90 ARG A N 1
ATOM 662 C CA . ARG A 1 90 ? 15.558 4.206 -4.050 1.00 92.00 90 ARG A CA 1
ATOM 663 C C . ARG A 1 90 ? 14.229 4.899 -3.813 1.00 92.00 90 ARG A C 1
ATOM 665 O O . ARG A 1 90 ? 13.322 4.750 -4.625 1.00 92.00 90 ARG A O 1
ATOM 672 N N . ALA A 1 91 ? 14.134 5.667 -2.735 1.00 89.44 91 ALA A N 1
ATOM 673 C CA . ALA A 1 91 ? 12.987 6.510 -2.430 1.00 89.44 91 ALA A CA 1
ATOM 674 C C . ALA A 1 91 ? 13.462 7.947 -2.243 1.00 89.44 91 ALA A C 1
ATOM 676 O O . ALA A 1 91 ? 14.552 8.169 -1.716 1.00 89.44 91 ALA A O 1
ATOM 677 N N . TYR A 1 92 ? 12.674 8.919 -2.680 1.00 84.31 92 TYR A N 1
ATOM 678 C CA . TYR A 1 92 ? 13.073 10.320 -2.605 1.00 84.31 92 TYR A CA 1
ATOM 679 C C . TYR A 1 92 ? 11.849 11.222 -2.489 1.00 84.31 92 TYR A C 1
ATOM 681 O O . TYR A 1 92 ? 10.798 10.956 -3.077 1.00 84.31 92 TYR A O 1
ATOM 689 N N . ALA A 1 93 ? 12.002 12.254 -1.660 1.00 72.44 93 ALA A N 1
ATOM 690 C CA . ALA A 1 93 ? 10.930 13.178 -1.335 1.00 72.44 93 ALA A CA 1
ATOM 691 C C . ALA A 1 93 ? 10.710 14.173 -2.483 1.00 72.44 93 ALA A C 1
ATOM 693 O O . ALA A 1 93 ? 9.579 14.318 -2.921 1.00 72.44 93 ALA A O 1
ATOM 694 N N . GLU A 1 94 ? 11.763 14.797 -3.030 1.00 66.12 94 GLU A N 1
ATOM 695 C CA . GLU A 1 94 ? 11.671 15.857 -4.053 1.00 66.12 94 GLU A CA 1
ATOM 696 C C . GLU A 1 94 ? 13.011 16.025 -4.805 1.00 66.12 94 GLU A C 1
ATOM 698 O O . GLU A 1 94 ? 14.058 15.632 -4.290 1.00 66.12 94 GLU A O 1
ATOM 703 N N . GLY A 1 95 ? 13.002 16.632 -6.003 1.00 59.78 95 GLY A N 1
ATOM 704 C CA . GLY A 1 95 ? 14.220 16.922 -6.779 1.00 59.78 95 GLY A CA 1
ATOM 705 C C . GLY A 1 95 ? 14.796 15.725 -7.551 1.00 59.78 95 GLY A C 1
ATOM 706 O O . GLY A 1 95 ? 14.239 14.629 -7.527 1.00 59.78 95 GLY A O 1
ATOM 707 N N . SER A 1 96 ? 15.863 15.974 -8.323 1.00 59.69 96 SER A N 1
ATOM 708 C CA . SER A 1 9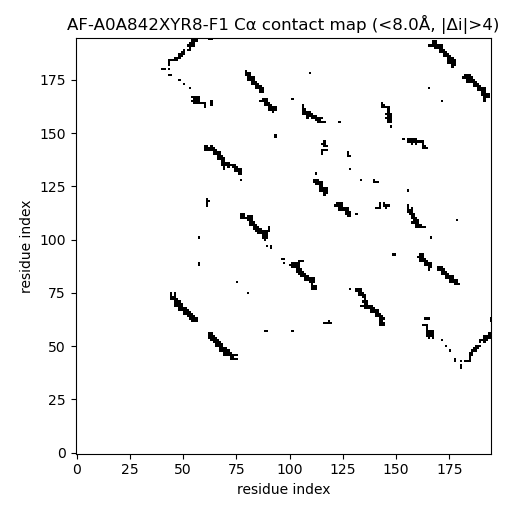6 ? 16.492 15.053 -9.288 1.00 59.69 96 SER A CA 1
ATOM 709 C C . SER A 1 96 ? 16.601 13.607 -8.791 1.00 59.69 96 SER A C 1
ATOM 711 O O . SER A 1 96 ? 16.885 13.375 -7.618 1.00 59.69 96 SER A O 1
ATOM 713 N N . MET A 1 97 ? 16.430 12.635 -9.699 1.00 66.25 97 MET A N 1
ATOM 714 C CA . MET A 1 97 ? 16.556 11.210 -9.369 1.00 66.25 97 MET A CA 1
ATOM 715 C C . MET A 1 97 ? 17.829 10.942 -8.552 1.00 66.25 97 MET A C 1
ATOM 717 O O . MET A 1 97 ? 18.917 11.328 -8.991 1.00 66.25 97 MET A O 1
ATOM 721 N N . PRO A 1 98 ? 17.726 10.253 -7.404 1.00 64.81 98 PRO A N 1
ATOM 722 C CA . PRO A 1 98 ? 18.888 9.966 -6.583 1.00 64.81 98 PRO A CA 1
ATOM 723 C C . PRO A 1 98 ? 19.879 9.102 -7.364 1.00 64.81 98 PRO A C 1
ATOM 725 O O . PRO A 1 98 ? 19.518 8.034 -7.858 1.00 64.81 98 PRO A O 1
ATOM 728 N N . SER A 1 99 ? 21.130 9.548 -7.462 1.00 68.50 99 SER A N 1
ATOM 729 C CA . SER A 1 99 ? 22.276 8.741 -7.892 1.00 68.50 99 SER A CA 1
ATOM 730 C C . SER A 1 99 ? 22.848 7.986 -6.687 1.00 68.50 99 SER A C 1
ATOM 732 O O . SER A 1 99 ? 23.061 8.600 -5.646 1.00 68.50 99 SER A O 1
ATOM 734 N N . GLY A 1 100 ? 23.118 6.683 -6.796 1.00 75.69 100 GLY A N 1
ATOM 735 C CA . GLY A 1 100 ? 23.681 5.906 -5.679 1.00 75.69 100 GLY A CA 1
ATOM 736 C C . GLY A 1 100 ? 23.419 4.405 -5.773 1.00 75.69 100 GLY A C 1
ATOM 737 O O . GLY A 1 100 ? 22.970 3.915 -6.801 1.00 75.69 100 GLY A O 1
ATOM 738 N N . LEU A 1 101 ? 23.686 3.644 -4.718 1.00 84.69 101 LEU A N 1
ATOM 739 C CA . LEU A 1 101 ? 23.318 2.222 -4.666 1.00 84.69 101 LEU A CA 1
ATOM 740 C C . LEU A 1 101 ? 21.856 2.053 -4.225 1.00 84.69 101 LEU A C 1
ATOM 742 O O . LEU A 1 101 ? 21.240 2.995 -3.727 1.00 84.69 101 LEU A O 1
ATOM 746 N N . ALA A 1 102 ? 21.284 0.871 -4.453 1.00 91.12 102 ALA A N 1
ATOM 747 C CA . ALA A 1 102 ? 19.994 0.520 -3.872 1.00 91.12 102 ALA A CA 1
ATOM 748 C C . ALA A 1 102 ? 20.118 0.385 -2.346 1.00 91.12 102 ALA A C 1
ATOM 750 O O . ALA A 1 102 ? 21.122 -0.107 -1.829 1.00 91.12 102 ALA A O 1
ATOM 751 N N . GLN A 1 103 ? 19.082 0.810 -1.634 1.00 93.62 103 GLN A N 1
ATOM 752 C CA . GLN A 1 103 ? 18.971 0.754 -0.180 1.00 93.62 103 GLN A CA 1
ATOM 753 C C . GLN A 1 103 ? 17.598 0.222 0.222 1.00 93.62 103 GLN A C 1
ATOM 755 O O . GLN A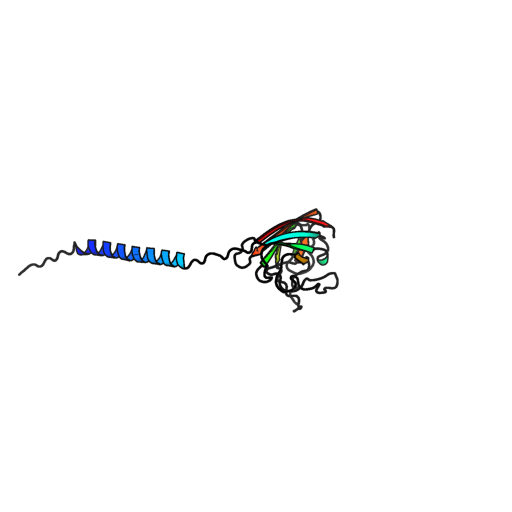 1 103 ? 16.695 0.131 -0.610 1.00 93.62 103 GLN A O 1
ATOM 760 N N . ASP A 1 104 ? 17.424 -0.090 1.502 1.00 96.12 104 ASP A N 1
ATOM 761 C CA . ASP A 1 104 ? 16.099 -0.400 2.025 1.00 96.12 104 ASP A CA 1
ATOM 762 C C . ASP A 1 104 ? 15.231 0.864 1.992 1.00 96.12 104 ASP A C 1
ATOM 764 O O . ASP A 1 104 ? 15.633 1.947 2.432 1.00 96.12 104 ASP A O 1
ATOM 768 N N . ILE A 1 105 ? 14.037 0.726 1.427 1.00 94.75 105 ILE A N 1
ATOM 769 C CA . ILE A 1 105 ? 13.077 1.811 1.265 1.00 94.75 105 ILE A CA 1
ATOM 770 C C . ILE A 1 105 ? 11.770 1.492 1.974 1.00 94.75 105 ILE A C 1
ATOM 772 O O . ILE A 1 105 ? 11.360 0.337 2.107 1.00 94.75 105 ILE A O 1
ATOM 776 N N . ARG A 1 106 ? 11.095 2.562 2.390 1.00 96.00 106 ARG A N 1
ATOM 777 C CA . ARG A 1 106 ? 9.719 2.546 2.871 1.00 96.00 106 ARG A CA 1
ATOM 778 C C . ARG A 1 106 ? 8.965 3.711 2.247 1.00 96.00 106 ARG A C 1
ATOM 780 O O . ARG A 1 106 ? 9.360 4.868 2.424 1.00 96.00 106 ARG A O 1
ATOM 787 N N . VAL A 1 107 ? 7.889 3.375 1.552 1.00 94.12 107 VAL A N 1
ATOM 788 C CA . VAL A 1 107 ? 6.987 4.306 0.872 1.00 94.12 107 VAL A CA 1
ATOM 789 C C . VAL A 1 107 ? 5.584 4.076 1.404 1.00 94.12 107 VAL A C 1
ATOM 791 O O . VAL A 1 107 ? 5.199 2.934 1.650 1.00 94.12 107 VAL A O 1
ATOM 794 N N . THR A 1 108 ? 4.836 5.150 1.600 1.00 94.69 108 THR A N 1
ATOM 795 C CA . THR A 1 108 ? 3.503 5.126 2.191 1.00 94.69 108 THR A CA 1
ATOM 796 C C . THR A 1 108 ? 2.544 5.945 1.340 1.00 94.69 108 THR A C 1
ATOM 798 O O . THR A 1 108 ? 2.709 7.155 1.212 1.00 94.69 108 THR A O 1
ATOM 801 N N . TYR A 1 109 ? 1.530 5.276 0.805 1.00 93.69 109 TYR A N 1
ATOM 802 C CA . TYR A 1 109 ? 0.313 5.881 0.273 1.00 93.69 109 TYR A CA 1
ATOM 803 C C . TYR A 1 109 ? -0.648 6.053 1.451 1.00 93.69 109 TYR A C 1
ATOM 805 O O . TYR A 1 109 ? -1.006 5.055 2.079 1.00 93.69 109 TYR A O 1
ATOM 813 N N . MET A 1 110 ? -0.989 7.291 1.806 1.00 91.62 110 MET A N 1
ATOM 814 C CA . MET A 1 110 ? -1.829 7.605 2.972 1.00 91.62 110 MET A CA 1
ATOM 815 C C . MET A 1 110 ? -3.292 7.238 2.735 1.00 91.62 110 MET A C 1
ATOM 817 O O . MET A 1 110 ? -3.959 6.783 3.662 1.00 91.62 110 MET A O 1
ATOM 821 N N . ASP A 1 111 ? -3.732 7.395 1.492 1.00 91.12 111 ASP A N 1
ATOM 822 C CA . ASP A 1 111 ? -4.983 6.895 0.944 1.00 91.12 111 ASP A CA 1
ATOM 823 C C . ASP A 1 111 ? -4.754 6.414 -0.503 1.00 91.12 111 ASP A C 1
ATOM 825 O O . ASP A 1 111 ? -3.660 6.551 -1.065 1.00 91.12 111 ASP A O 1
ATOM 829 N N . LEU A 1 112 ? -5.777 5.805 -1.099 1.00 91.31 112 LEU A N 1
ATOM 830 C CA . LEU A 1 112 ? -5.787 5.402 -2.507 1.00 91.31 112 LEU A CA 1
ATOM 831 C C . LEU A 1 112 ? -6.650 6.318 -3.382 1.00 91.31 112 LEU A C 1
ATOM 833 O O . LEU A 1 112 ? -7.042 5.918 -4.477 1.00 91.31 112 LEU A O 1
ATOM 837 N N . THR A 1 113 ? -6.961 7.527 -2.916 1.00 89.25 113 THR A N 1
ATOM 838 C CA . THR A 1 113 ? -7.717 8.494 -3.712 1.00 89.25 113 THR A CA 1
ATOM 839 C C . THR A 1 113 ? -6.859 9.066 -4.837 1.00 89.25 113 THR A C 1
ATOM 841 O O . THR A 1 113 ? -5.624 9.025 -4.828 1.00 89.25 113 THR A O 1
ATOM 844 N N . GLY A 1 114 ? -7.526 9.649 -5.828 1.00 86.50 114 GLY A N 1
ATOM 845 C CA . GLY A 1 114 ? -6.859 10.334 -6.925 1.00 86.50 114 GLY A CA 1
ATOM 846 C C . GLY A 1 114 ? -6.375 9.383 -8.014 1.00 86.50 114 GLY A C 1
ATOM 847 O O . GLY A 1 114 ? -6.871 8.2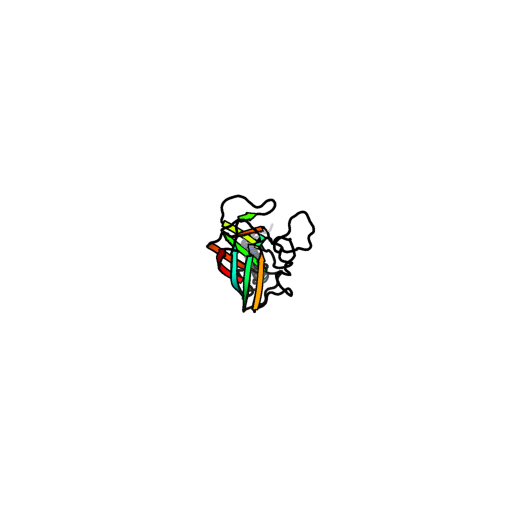70 -8.183 1.00 86.50 114 GLY A O 1
ATOM 848 N N . SER A 1 115 ? -5.439 9.867 -8.827 1.00 86.06 115 SER A N 1
ATOM 849 C CA . SER A 1 115 ? -5.031 9.207 -10.066 1.00 86.06 115 SER A CA 1
ATOM 850 C C . SER A 1 115 ? -3.554 8.849 -10.073 1.00 86.06 115 SER A C 1
ATOM 852 O O . SER A 1 115 ? -2.724 9.549 -9.495 1.00 86.06 115 SER A O 1
ATOM 854 N N . ASN A 1 116 ? -3.237 7.768 -10.781 1.00 81.62 116 ASN A N 1
ATOM 855 C CA . ASN A 1 116 ? -1.867 7.333 -11.018 1.00 81.62 116 ASN A CA 1
ATOM 856 C C . ASN A 1 116 ? -1.125 8.258 -11.988 1.00 81.62 116 ASN A C 1
ATOM 858 O O . ASN A 1 116 ? -1.670 8.644 -13.030 1.00 81.62 116 ASN A O 1
ATOM 862 N N . TYR A 1 117 ? 0.160 8.497 -11.712 1.00 77.06 117 TYR A N 1
ATOM 863 C CA . TYR A 1 117 ? 1.045 9.248 -12.607 1.00 77.06 117 TYR A CA 1
ATOM 864 C C . TYR A 1 117 ? 1.659 8.308 -13.651 1.00 77.06 117 TYR A C 1
ATOM 866 O O . TYR A 1 117 ? 2.403 7.378 -13.333 1.00 77.06 117 TYR A O 1
ATOM 874 N N . GLY A 1 118 ? 1.368 8.554 -14.925 1.00 59.44 118 GLY A N 1
ATOM 875 C CA . GLY A 1 118 ? 1.735 7.655 -16.011 1.00 59.44 118 GLY A CA 1
ATOM 876 C C . GLY A 1 118 ? 3.147 7.739 -16.562 1.00 59.44 118 GLY A C 1
ATOM 877 O O . GLY A 1 118 ? 4.004 8.500 -16.099 1.00 59.44 118 GLY A O 1
ATOM 878 N N . LYS A 1 119 ? 3.342 6.923 -17.613 1.00 59.19 119 LYS A N 1
ATOM 879 C CA . LYS A 1 119 ? 4.548 6.814 -18.455 1.00 59.19 119 LYS A CA 1
ATOM 880 C C . LYS A 1 119 ? 5.095 8.170 -18.912 1.00 59.19 119 LYS A C 1
ATOM 882 O O . LYS A 1 119 ? 4.401 9.176 -18.823 1.00 59.19 119 LYS A O 1
ATOM 887 N N . GLU A 1 120 ? 6.347 8.144 -19.386 1.00 57.28 120 GLU A N 1
ATOM 888 C CA . GLU A 1 120 ? 7.231 9.225 -19.888 1.00 57.28 120 GLU A CA 1
ATOM 889 C C . GLU A 1 120 ? 6.618 10.624 -20.084 1.00 57.28 120 GLU A C 1
ATOM 891 O O . GLU A 1 120 ? 7.192 11.595 -19.602 1.00 57.28 120 GLU A O 1
ATOM 896 N N . SER A 1 121 ? 5.445 10.741 -20.705 1.00 56.69 121 SER A N 1
ATOM 897 C CA . SER A 1 121 ? 4.737 11.992 -21.015 1.00 56.69 121 SER A CA 1
ATOM 898 C C . SER A 1 121 ? 3.906 12.626 -19.883 1.00 56.69 121 SER A C 1
ATOM 900 O O . SER A 1 121 ? 3.282 13.656 -20.107 1.00 56.69 121 SER A O 1
ATOM 902 N N . GLY A 1 122 ? 3.864 12.044 -18.680 1.00 58.28 122 GLY A N 1
ATOM 903 C CA . GLY A 1 122 ? 3.191 12.637 -17.513 1.00 58.28 122 GLY A CA 1
ATOM 904 C C . GLY A 1 122 ? 1.663 12.693 -17.575 1.00 58.28 122 GLY A C 1
ATOM 905 O O . GLY A 1 122 ? 1.030 13.606 -17.050 1.00 58.28 122 GLY A O 1
ATOM 906 N N . ILE A 1 123 ? 1.081 11.688 -18.219 1.00 61.28 123 ILE A N 1
ATOM 907 C CA . ILE A 1 123 ? -0.362 11.528 -18.390 1.00 61.28 123 ILE A CA 1
ATOM 908 C C . ILE A 1 123 ? -0.942 10.824 -17.156 1.00 61.28 123 ILE A C 1
ATOM 910 O O . ILE A 1 123 ? -0.370 9.836 -16.701 1.00 61.28 123 ILE A O 1
ATOM 914 N N . ASN A 1 124 ? -2.085 11.283 -16.644 1.00 67.94 124 ASN A N 1
ATOM 915 C CA . ASN A 1 124 ? -2.873 10.540 -15.654 1.00 67.94 124 ASN A CA 1
ATOM 916 C C . ASN A 1 124 ? -3.354 9.210 -16.253 1.00 67.94 124 ASN A C 1
ATOM 918 O O . ASN A 1 124 ? -4.079 9.225 -17.246 1.00 67.94 124 ASN A O 1
ATOM 922 N N . LEU A 1 125 ? -2.980 8.068 -15.665 1.00 70.25 125 LEU A N 1
ATOM 923 C CA . LEU A 1 125 ? -3.383 6.741 -16.175 1.00 70.25 125 LEU A CA 1
ATOM 924 C C . LEU A 1 125 ? -4.789 6.304 -15.739 1.00 70.25 125 LEU A C 1
ATOM 926 O O . LEU A 1 125 ? -5.236 5.235 -16.145 1.00 70.25 125 LEU A O 1
ATOM 930 N N . GLY A 1 126 ? -5.477 7.123 -14.945 1.00 77.00 126 GLY A N 1
ATOM 931 C CA . GLY A 1 126 ? -6.788 6.826 -14.369 1.00 77.00 126 GLY A CA 1
ATOM 932 C C . GLY A 1 126 ? -6.759 6.847 -12.843 1.00 77.00 126 GLY A C 1
ATOM 933 O O . GLY A 1 126 ? -5.686 6.935 -12.237 1.00 77.00 126 GLY A O 1
ATOM 934 N N . GLU A 1 127 ? -7.945 6.806 -12.236 1.00 85.81 127 GLU A N 1
ATOM 935 C CA . GLU A 1 127 ? -8.111 6.672 -10.785 1.00 85.81 127 GLU A CA 1
ATOM 936 C C . GLU A 1 127 ? -7.421 5.397 -10.280 1.00 85.81 127 GLU A C 1
ATOM 938 O O . GLU A 1 127 ? -7.405 4.373 -10.968 1.00 85.81 127 GLU A O 1
ATOM 943 N N . ILE A 1 128 ? -6.801 5.462 -9.098 1.00 86.50 128 ILE A N 1
ATOM 944 C CA . ILE A 1 128 ? -6.146 4.287 -8.502 1.00 86.50 128 ILE A CA 1
ATOM 945 C C . ILE A 1 128 ? -7.197 3.223 -8.184 1.00 86.50 128 ILE A C 1
ATOM 947 O O . ILE A 1 128 ? -6.999 2.049 -8.505 1.00 86.50 128 ILE A O 1
ATOM 951 N N . VAL A 1 129 ? -8.307 3.639 -7.570 1.00 88.06 129 VAL A N 1
ATOM 952 C CA . VAL A 1 129 ? -9.471 2.809 -7.258 1.00 88.06 129 VAL A CA 1
ATOM 953 C C . VAL A 1 129 ? -10.663 3.322 -8.059 1.00 88.06 129 VAL A C 1
ATOM 955 O O . VAL A 1 129 ? -11.167 4.408 -7.807 1.00 88.06 129 VAL A O 1
ATOM 958 N N . ASP A 1 130 ? -11.149 2.514 -8.997 1.00 85.56 130 ASP A N 1
ATOM 959 C CA . ASP A 1 130 ? -12.367 2.832 -9.744 1.00 85.56 130 ASP A CA 1
ATOM 960 C C . ASP A 1 130 ? -13.604 2.730 -8.829 1.00 85.56 130 ASP A C 1
ATOM 962 O O . ASP A 1 130 ? -13.840 1.695 -8.195 1.00 85.56 130 ASP A O 1
ATOM 966 N N . GLY A 1 131 ? -14.390 3.805 -8.734 1.00 81.88 131 GLY A N 1
ATOM 967 C CA . GLY A 1 131 ? -15.658 3.814 -7.997 1.00 81.88 131 GLY A CA 1
ATOM 968 C C . GLY A 1 131 ? -15.542 3.930 -6.470 1.00 81.88 131 GLY A C 1
ATOM 969 O O . GLY A 1 131 ? -16.464 3.518 -5.762 1.00 81.88 131 GLY A O 1
ATOM 970 N N . LYS A 1 132 ? -14.442 4.498 -5.947 1.00 89.31 132 LYS A N 1
ATOM 971 C CA . LYS A 1 132 ? -14.176 4.798 -4.514 1.00 89.31 132 LYS A CA 1
ATOM 972 C C . LYS A 1 132 ? -14.014 3.604 -3.570 1.00 89.31 132 LYS A C 1
ATOM 974 O O . LYS A 1 132 ? -13.660 3.764 -2.399 1.00 89.31 132 LYS A O 1
ATOM 979 N N . ARG A 1 133 ? -14.325 2.398 -4.039 1.00 94.56 133 ARG A N 1
ATOM 980 C CA . ARG A 1 133 ? -14.278 1.161 -3.259 1.00 94.56 133 ARG A CA 1
ATOM 981 C C . ARG A 1 133 ? -13.451 0.126 -3.989 1.00 94.56 133 ARG A C 1
ATOM 983 O O . ARG A 1 133 ? -13.782 -0.300 -5.093 1.00 94.56 133 ARG A O 1
ATOM 990 N N . TRP A 1 134 ? -12.412 -0.355 -3.326 1.00 95.38 134 TRP A N 1
ATOM 991 C CA . TRP A 1 134 ? -11.658 -1.492 -3.807 1.00 95.38 134 TRP A CA 1
ATOM 992 C C . TRP A 1 134 ? -12.371 -2.776 -3.383 1.00 95.38 134 TRP A C 1
ATOM 994 O O . TRP A 1 134 ? -12.419 -3.118 -2.203 1.00 95.38 134 TRP A O 1
ATOM 1004 N N . ILE A 1 135 ? -12.983 -3.452 -4.354 1.00 95.75 135 ILE A N 1
ATOM 1005 C CA . ILE A 1 135 ? -13.788 -4.660 -4.139 1.00 95.75 135 ILE A CA 1
ATOM 1006 C C . ILE A 1 135 ? -13.098 -5.912 -4.682 1.00 95.75 135 ILE A C 1
ATOM 1008 O O . ILE A 1 135 ? -12.207 -5.838 -5.532 1.00 95.75 135 ILE A O 1
ATOM 1012 N N . ALA A 1 136 ? -13.545 -7.082 -4.224 1.00 96.06 136 ALA A N 1
ATOM 1013 C CA . ALA A 1 136 ? -13.062 -8.370 -4.708 1.00 96.06 136 ALA A CA 1
ATOM 1014 C C . ALA A 1 136 ? -13.157 -8.496 -6.237 1.00 96.06 136 ALA A C 1
ATOM 1016 O O . ALA A 1 136 ? -14.168 -8.168 -6.848 1.00 96.06 136 ALA A O 1
ATOM 1017 N N . GLY A 1 137 ? -12.082 -8.995 -6.851 1.00 94.06 137 GLY A N 1
ATOM 1018 C CA . GLY A 1 137 ? -11.931 -9.074 -8.304 1.00 94.06 137 GLY A CA 1
ATOM 1019 C C . GLY A 1 137 ? -11.148 -7.902 -8.895 1.00 94.06 137 GLY A C 1
ATOM 1020 O O . GLY A 1 137 ? -10.391 -8.119 -9.845 1.00 94.06 137 GLY A O 1
ATOM 1021 N N . ASN A 1 138 ? -11.223 -6.712 -8.291 1.00 95.00 138 ASN A N 1
ATOM 1022 C CA . ASN A 1 138 ? -10.544 -5.527 -8.808 1.00 95.00 138 ASN A CA 1
ATOM 1023 C C . ASN A 1 138 ? -9.026 -5.603 -8.612 1.00 95.00 138 ASN A C 1
ATOM 1025 O O . ASN A 1 138 ? -8.492 -6.201 -7.663 1.00 95.00 138 ASN A O 1
ATOM 1029 N N . THR A 1 139 ? -8.319 -4.938 -9.517 1.00 95.06 139 THR A N 1
ATOM 1030 C CA . THR A 1 139 ? -6.876 -4.722 -9.439 1.00 95.06 139 THR A CA 1
ATOM 1031 C C . THR A 1 139 ? -6.574 -3.242 -9.450 1.00 95.06 139 THR A C 1
ATOM 1033 O O . THR A 1 139 ? -7.173 -2.512 -10.232 1.00 95.06 139 THR A O 1
ATOM 1036 N N . ILE A 1 140 ? -5.593 -2.841 -8.655 1.00 94.56 140 ILE A N 1
ATOM 1037 C CA . ILE A 1 140 ? -5.036 -1.492 -8.686 1.00 94.56 140 ILE A CA 1
ATOM 1038 C C . ILE A 1 140 ? -3.565 -1.582 -9.066 1.00 94.56 140 ILE A C 1
ATOM 1040 O O . ILE A 1 140 ? -2.904 -2.593 -8.804 1.00 94.56 140 ILE A O 1
ATOM 1044 N N . THR A 1 141 ? -3.054 -0.531 -9.690 1.00 93.25 141 THR A N 1
ATOM 1045 C CA . THR A 1 141 ? -1.628 -0.408 -9.996 1.00 93.25 141 THR A CA 1
ATOM 1046 C C . THR A 1 141 ? -1.088 0.799 -9.259 1.00 93.25 141 THR A C 1
ATOM 1048 O O . THR A 1 141 ? -1.715 1.847 -9.300 1.00 93.25 141 THR A O 1
ATOM 1051 N N . LEU A 1 142 ? 0.047 0.632 -8.588 1.00 93.19 142 LEU A N 1
ATOM 1052 C CA . LEU A 1 142 ? 0.787 1.692 -7.912 1.00 93.19 142 LEU A CA 1
ATOM 1053 C C . LEU A 1 142 ? 2.079 1.925 -8.686 1.00 93.19 142 LEU A C 1
ATOM 1055 O O . LEU A 1 142 ? 2.802 0.962 -8.957 1.00 93.19 142 LEU A O 1
ATOM 1059 N N . TYR A 1 143 ? 2.377 3.168 -9.039 1.00 91.12 143 TYR A N 1
ATOM 1060 C CA . TYR A 1 143 ? 3.548 3.540 -9.827 1.00 91.12 143 TYR A CA 1
ATOM 1061 C C . TYR A 1 143 ? 4.596 4.265 -8.986 1.00 91.12 143 TYR A C 1
ATOM 1063 O O . TYR A 1 143 ? 4.295 5.124 -8.164 1.00 91.12 143 TYR A O 1
ATOM 1071 N N . GLY A 1 144 ? 5.871 4.014 -9.284 1.00 90.31 144 GLY A N 1
ATOM 1072 C CA . GLY A 1 144 ? 7.004 4.702 -8.657 1.00 90.31 144 GLY A CA 1
ATOM 1073 C C . GLY A 1 144 ? 7.001 6.219 -8.832 1.00 90.31 144 GLY A C 1
ATOM 1074 O O . GLY A 1 144 ? 7.646 6.942 -8.072 1.00 90.31 144 GLY A O 1
ATOM 1075 N N . LYS A 1 145 ? 6.268 6.710 -9.838 1.00 86.69 145 LYS A N 1
ATOM 1076 C CA . LYS A 1 145 ? 6.113 8.133 -10.146 1.00 86.69 145 LYS A CA 1
ATOM 1077 C C . LYS A 1 145 ? 4.904 8.778 -9.462 1.00 86.69 145 LYS A C 1
ATOM 1079 O O . LYS A 1 145 ? 4.772 9.994 -9.582 1.00 86.69 145 LYS A O 1
ATOM 1084 N N . ASP A 1 146 ? 4.069 8.024 -8.754 1.00 85.81 146 ASP A N 1
ATOM 1085 C CA . ASP A 1 146 ? 2.917 8.571 -8.033 1.00 85.81 146 ASP A CA 1
ATOM 1086 C C . ASP A 1 146 ? 3.310 9.696 -7.058 1.00 85.81 146 ASP A C 1
ATOM 1088 O O . ASP A 1 146 ? 4.483 9.873 -6.704 1.00 85.81 146 ASP A O 1
ATOM 1092 N N . GLY A 1 147 ? 2.327 10.504 -6.664 1.00 79.44 147 GLY A N 1
ATOM 1093 C CA . GLY A 1 147 ? 2.489 11.654 -5.779 1.00 79.44 147 GLY A CA 1
ATOM 1094 C C . GLY A 1 147 ? 2.719 12.962 -6.516 1.00 79.44 147 GLY A C 1
ATOM 1095 O O . GLY A 1 147 ? 3.321 13.009 -7.599 1.00 79.44 147 GLY A O 1
ATOM 1096 N N . THR A 1 148 ? 2.266 14.053 -5.909 1.00 66.69 148 THR A N 1
ATOM 1097 C CA . THR A 1 148 ? 2.421 15.402 -6.455 1.00 66.69 148 THR A CA 1
ATOM 1098 C C . THR A 1 148 ? 3.897 15.811 -6.515 1.00 66.69 148 THR A C 1
ATOM 1100 O O . THR A 1 148 ? 4.698 15.478 -5.645 1.00 66.69 148 THR A O 1
ATOM 1103 N N . TYR A 1 149 ? 4.273 16.559 -7.555 1.00 55.84 149 TYR A N 1
ATOM 1104 C CA . TYR A 1 149 ? 5.511 17.339 -7.563 1.00 55.84 149 TYR A CA 1
ATOM 1105 C C . TYR A 1 149 ? 5.190 18.687 -6.898 1.00 55.84 149 TYR A C 1
ATOM 1107 O O . TYR A 1 149 ? 4.373 19.437 -7.440 1.00 55.84 149 TYR A O 1
ATOM 1115 N N . MET A 1 150 ? 5.753 18.993 -5.722 1.00 47.56 150 MET A N 1
ATOM 1116 C CA . MET A 1 150 ? 5.487 20.277 -5.058 1.00 47.56 150 MET A CA 1
ATOM 1117 C C . MET A 1 150 ? 5.888 21.441 -5.982 1.00 47.56 150 MET A C 1
ATOM 1119 O O . MET A 1 150 ? 7.012 21.495 -6.478 1.00 47.56 150 MET A O 1
ATOM 1123 N N . GLY A 1 151 ? 4.942 22.345 -6.263 1.00 45.78 151 GLY A N 1
ATOM 1124 C CA . GLY A 1 151 ? 5.162 23.551 -7.078 1.00 45.78 151 GLY A CA 1
ATOM 1125 C C . GLY A 1 151 ? 4.208 23.749 -8.259 1.00 45.78 151 GLY A C 1
ATOM 1126 O O . GLY A 1 151 ? 4.162 24.838 -8.824 1.00 45.78 151 GLY A O 1
ATOM 1127 N N . THR A 1 152 ? 3.395 22.751 -8.612 1.00 46.25 152 THR A N 1
ATOM 1128 C CA . THR A 1 152 ? 2.275 22.944 -9.547 1.00 46.25 152 THR A CA 1
ATOM 1129 C C . THR A 1 152 ? 1.024 22.320 -8.955 1.00 46.25 152 THR A C 1
ATOM 1131 O O . THR A 1 152 ? 1.046 21.158 -8.558 1.00 46.25 152 THR A O 1
ATOM 1134 N N . ALA A 1 153 ? -0.064 23.089 -8.879 1.00 43.84 153 ALA A N 1
ATOM 1135 C CA . ALA A 1 153 ? -1.398 22.562 -8.617 1.00 43.84 153 ALA A CA 1
ATOM 1136 C C . ALA A 1 153 ? -1.806 21.700 -9.822 1.00 43.84 153 ALA A C 1
ATOM 1138 O O . ALA A 1 153 ? -2.495 22.146 -10.736 1.00 43.84 153 ALA A O 1
ATOM 1139 N N . SER A 1 154 ? -1.258 20.492 -9.889 1.00 51.59 154 SER A N 1
ATOM 1140 C CA . SER A 1 154 ? -1.634 19.491 -10.872 1.00 51.59 154 SER A CA 1
ATOM 1141 C C . SER A 1 154 ? -2.866 18.761 -10.332 1.00 51.59 154 SER A C 1
ATOM 1143 O O . SER A 1 154 ? -2.912 18.510 -9.129 1.00 51.59 154 SER A O 1
ATOM 1145 N N . PRO A 1 155 ? -3.853 18.398 -11.167 1.00 46.94 155 PRO A N 1
ATOM 1146 C CA . PRO A 1 155 ? -5.074 17.686 -10.761 1.00 46.94 155 PRO A CA 1
ATOM 1147 C C . PRO A 1 155 ? -4.820 16.223 -10.327 1.00 46.94 155 PRO A C 1
ATOM 1149 O O . PRO A 1 155 ? -5.621 15.335 -10.600 1.00 46.94 155 PRO A O 1
ATOM 1152 N N . GLN A 1 156 ? -3.673 15.944 -9.709 1.00 56.94 156 GLN A N 1
ATOM 1153 C CA . GLN A 1 156 ? -3.132 14.617 -9.433 1.00 56.94 156 GLN A CA 1
ATOM 1154 C C . GLN A 1 156 ? -2.906 14.500 -7.923 1.00 56.94 156 GLN A C 1
ATOM 1156 O O . GLN A 1 156 ? -1.849 14.846 -7.393 1.00 56.94 156 GLN A O 1
ATOM 1161 N N . ASN A 1 157 ? -3.981 14.091 -7.249 1.00 60.69 157 ASN A N 1
ATOM 1162 C CA . ASN A 1 157 ? -4.202 14.248 -5.812 1.00 60.69 157 ASN A CA 1
ATOM 1163 C C . ASN A 1 157 ? -3.943 12.967 -4.999 1.00 60.69 157 ASN A C 1
ATOM 1165 O O . ASN A 1 157 ? -4.550 12.811 -3.946 1.00 60.69 157 ASN A O 1
ATOM 1169 N N . ASN A 1 158 ? -3.101 12.033 -5.460 1.00 75.44 158 ASN A N 1
ATOM 1170 C CA . ASN A 1 158 ? -2.781 10.874 -4.623 1.00 75.44 158 ASN A CA 1
ATOM 1171 C C . ASN A 1 158 ? -1.735 11.234 -3.555 1.00 75.44 158 ASN A C 1
ATOM 1173 O O . ASN A 1 158 ? -0.761 11.949 -3.802 1.00 75.44 158 ASN A O 1
ATOM 1177 N N . THR A 1 159 ? -1.949 10.746 -2.338 1.00 83.88 159 THR A N 1
ATOM 1178 C CA . THR A 1 159 ? -1.194 11.138 -1.144 1.00 83.88 159 THR A CA 1
ATOM 1179 C C . THR A 1 159 ? -0.088 10.128 -0.832 1.00 83.88 159 THR A C 1
ATOM 1181 O O . THR A 1 159 ? -0.142 9.390 0.148 1.00 83.88 159 THR A O 1
ATOM 1184 N N . VAL A 1 160 ? 0.956 10.077 -1.664 1.00 88.00 160 VAL A N 1
ATOM 1185 C CA . VAL A 1 160 ? 2.153 9.256 -1.390 1.00 88.00 160 VAL A CA 1
ATOM 1186 C C . VAL A 1 160 ? 3.313 10.108 -0.877 1.00 88.00 160 VAL A C 1
ATOM 1188 O O . VAL A 1 160 ? 3.571 11.199 -1.378 1.00 88.00 160 VAL A O 1
ATOM 1191 N N . ASP A 1 161 ? 4.017 9.609 0.140 1.00 87.94 161 ASP A N 1
ATOM 1192 C CA . ASP A 1 161 ? 5.068 10.355 0.843 1.00 87.94 161 ASP A CA 1
ATOM 1193 C C . ASP A 1 161 ? 6.365 10.526 0.038 1.00 87.94 161 ASP A C 1
ATOM 1195 O O . ASP A 1 161 ? 7.117 11.475 0.263 1.00 87.94 161 ASP A O 1
ATOM 1199 N N . LYS A 1 162 ? 6.669 9.580 -0.856 1.00 88.06 162 LYS A N 1
ATOM 1200 C CA . LYS A 1 162 ? 7.902 9.544 -1.646 1.00 88.06 162 LYS A CA 1
ATOM 1201 C C . LYS A 1 162 ? 7.661 8.894 -2.996 1.00 88.06 162 LYS A C 1
ATOM 1203 O O . LYS A 1 162 ? 6.945 7.902 -3.116 1.00 88.06 162 LYS A O 1
ATOM 1208 N N . LYS A 1 163 ? 8.389 9.373 -3.996 1.00 88.81 163 LYS A N 1
ATOM 1209 C CA . LYS A 1 163 ? 8.571 8.633 -5.245 1.00 88.81 163 LYS A CA 1
ATOM 1210 C C . LYS A 1 163 ? 9.574 7.511 -5.037 1.00 88.81 163 LYS A C 1
ATOM 1212 O O . LYS A 1 163 ? 10.411 7.578 -4.131 1.00 88.81 163 LYS A O 1
ATOM 1217 N N . TRP A 1 164 ? 9.501 6.480 -5.870 1.00 91.69 164 TRP A N 1
ATOM 1218 C CA . TRP A 1 164 ? 10.263 5.264 -5.625 1.00 91.69 164 TRP A CA 1
ATOM 1219 C C . TRP A 1 164 ? 10.662 4.485 -6.872 1.00 91.69 164 TRP A C 1
ATOM 1221 O O . TRP A 1 164 ? 10.051 4.558 -7.936 1.00 91.69 164 TRP A O 1
ATOM 1231 N N . THR A 1 165 ? 11.723 3.708 -6.701 1.00 93.56 165 THR A N 1
ATOM 1232 C CA . THR A 1 165 ? 12.169 2.656 -7.609 1.00 93.56 165 THR A CA 1
ATOM 1233 C C . THR A 1 165 ? 12.465 1.401 -6.804 1.00 93.56 165 THR A C 1
ATOM 1235 O O . THR A 1 165 ? 12.789 1.499 -5.620 1.00 93.56 165 THR A O 1
ATOM 1238 N N . LEU A 1 166 ? 12.368 0.237 -7.435 1.00 94.81 166 LEU A N 1
ATOM 1239 C CA . LEU A 1 166 ? 12.713 -1.054 -6.860 1.00 94.81 166 LEU A CA 1
ATOM 1240 C C . LEU A 1 166 ? 13.932 -1.637 -7.568 1.00 94.81 166 LEU A C 1
ATOM 1242 O O . LEU A 1 166 ? 14.088 -1.519 -8.783 1.00 94.81 166 LEU A O 1
ATOM 1246 N N . GLU A 1 167 ? 14.777 -2.300 -6.792 1.00 94.94 167 GLU A N 1
ATOM 1247 C CA . GLU A 1 167 ? 15.906 -3.073 -7.288 1.00 94.94 167 GLU A CA 1
ATOM 1248 C C . GLU A 1 167 ? 15.415 -4.390 -7.895 1.00 94.94 167 GLU A C 1
ATOM 1250 O O . GLU A 1 167 ? 14.694 -5.161 -7.254 1.00 94.94 167 GLU A O 1
ATOM 1255 N N . GLU A 1 168 ? 15.814 -4.658 -9.137 1.00 94.25 168 GLU A N 1
ATOM 1256 C CA . GLU A 1 168 ? 15.523 -5.922 -9.806 1.00 94.25 168 GLU A CA 1
ATOM 1257 C C . GLU A 1 168 ? 16.044 -7.112 -8.989 1.00 94.25 168 GLU A C 1
ATOM 1259 O O . GLU A 1 168 ? 17.137 -7.092 -8.430 1.00 94.25 168 GLU A O 1
ATOM 1264 N N . GLY A 1 169 ? 15.252 -8.181 -8.918 1.00 95.38 169 GLY A N 1
ATOM 1265 C CA . GLY A 1 169 ? 15.641 -9.410 -8.238 1.00 95.38 169 GLY A CA 1
ATOM 1266 C C . GLY A 1 169 ? 15.532 -9.350 -6.714 1.00 95.38 169 GLY A C 1
ATOM 1267 O O . GLY A 1 169 ? 15.586 -10.407 -6.080 1.00 95.38 169 GLY A O 1
ATOM 1268 N N . SER A 1 170 ? 15.309 -8.168 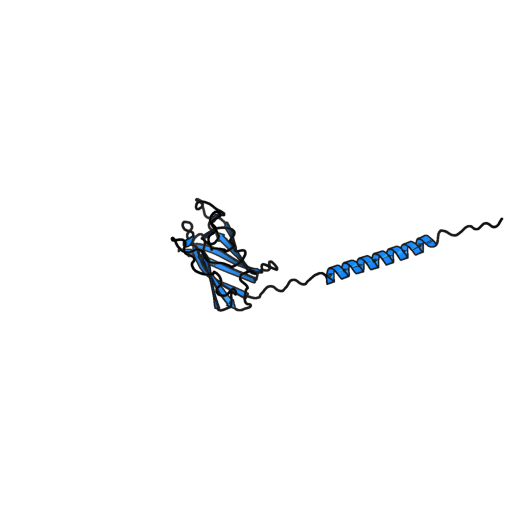-6.135 1.00 96.50 170 SER A N 1
ATOM 1269 C CA . SER A 1 170 ? 14.990 -8.004 -4.717 1.00 96.50 170 SER A CA 1
ATOM 1270 C C . SER A 1 170 ? 13.568 -8.484 -4.388 1.00 96.50 170 SER A C 1
ATOM 1272 O O . SER A 1 170 ? 12.775 -8.809 -5.275 1.00 96.50 170 SER A O 1
ATOM 1274 N N . VAL A 1 171 ? 13.238 -8.561 -3.097 1.00 98.00 171 VAL A N 1
ATOM 1275 C CA . VAL A 1 171 ? 11.874 -8.835 -2.623 1.00 98.00 171 VAL A CA 1
ATOM 1276 C C . VAL A 1 171 ? 11.232 -7.521 -2.203 1.00 98.00 171 VAL A C 1
ATOM 1278 O O . VAL A 1 171 ? 11.828 -6.746 -1.456 1.00 98.00 171 VAL A O 1
ATOM 1281 N N . VAL A 1 172 ? 10.004 -7.301 -2.663 1.00 98.19 172 VAL A N 1
ATOM 1282 C CA . VAL A 1 172 ? 9.145 -6.214 -2.198 1.00 98.19 172 VAL A CA 1
ATOM 1283 C C . VAL A 1 172 ? 8.005 -6.794 -1.372 1.00 98.19 172 VAL A C 1
ATOM 1285 O O . VAL A 1 172 ? 7.453 -7.846 -1.707 1.00 98.19 172 VAL A O 1
ATOM 1288 N N . VAL A 1 173 ? 7.664 -6.109 -0.289 1.00 98.56 173 VAL A N 1
ATOM 1289 C CA . VAL A 1 173 ? 6.526 -6.393 0.579 1.00 98.56 173 VAL A CA 1
ATOM 1290 C C . VAL A 1 173 ? 5.564 -5.220 0.480 1.00 98.56 173 VAL A C 1
ATOM 1292 O O . VAL A 1 173 ? 5.967 -4.059 0.558 1.00 98.56 173 VAL A O 1
ATOM 1295 N N . VAL A 1 174 ? 4.287 -5.530 0.302 1.00 98.50 174 VAL A N 1
ATOM 1296 C CA . VAL A 1 174 ? 3.208 -4.551 0.359 1.00 98.50 174 VAL A CA 1
ATOM 1297 C C . VAL A 1 174 ? 2.284 -4.915 1.501 1.00 98.50 174 VAL A C 1
ATOM 1299 O O . VAL A 1 174 ? 1.780 -6.037 1.570 1.00 98.50 174 VAL A O 1
ATOM 1302 N N . THR A 1 175 ? 2.060 -3.946 2.379 1.00 98.38 175 THR A N 1
ATOM 1303 C CA . THR A 1 175 ? 1.185 -4.063 3.539 1.00 98.38 175 THR A CA 1
ATOM 1304 C C . THR A 1 175 ? 0.060 -3.047 3.416 1.00 98.38 175 THR A C 1
ATOM 1306 O O . THR A 1 175 ? 0.312 -1.850 3.288 1.00 98.38 175 THR A O 1
ATOM 1309 N N . VAL A 1 176 ? -1.175 -3.534 3.455 1.00 97.62 176 VAL A N 1
ATOM 1310 C CA . VAL A 1 176 ? -2.397 -2.728 3.489 1.00 97.62 176 VAL A CA 1
ATOM 1311 C C . VAL A 1 176 ? -2.836 -2.609 4.942 1.00 97.62 176 VAL A C 1
ATOM 1313 O O . VAL A 1 176 ? -2.902 -3.609 5.659 1.00 97.62 176 VAL A O 1
ATOM 1316 N N . VAL A 1 177 ? -3.093 -1.385 5.380 1.00 96.81 177 VAL A N 1
ATOM 1317 C CA . VAL A 1 177 ? -3.384 -1.030 6.770 1.00 96.81 177 VAL A CA 1
ATOM 1318 C C . VAL A 1 177 ? -4.683 -0.245 6.808 1.00 96.81 177 VAL A C 1
ATOM 1320 O O . VAL A 1 177 ? -4.864 0.660 5.997 1.00 96.81 177 VAL A O 1
ATOM 1323 N N . ASP A 1 178 ? -5.554 -0.563 7.756 1.00 94.94 178 ASP A N 1
ATOM 1324 C CA . ASP A 1 178 ? -6.711 0.269 8.071 1.00 94.94 178 ASP A CA 1
ATOM 1325 C C . ASP A 1 178 ? -6.228 1.573 8.718 1.00 94.94 178 ASP A C 1
ATOM 1327 O O . ASP A 1 178 ? -5.552 1.564 9.750 1.00 94.94 178 ASP A O 1
ATOM 1331 N N . SER A 1 179 ? -6.541 2.707 8.101 1.00 91.12 179 SER A N 1
ATOM 1332 C CA . SER A 1 179 ? -6.091 4.022 8.555 1.00 91.12 179 SER A CA 1
ATOM 1333 C C . SER A 1 179 ? -6.736 4.435 9.876 1.00 91.12 179 SER A C 1
ATOM 1335 O O . SER A 1 179 ? -6.125 5.206 10.617 1.00 91.12 179 SER A O 1
ATOM 1337 N N . SER A 1 180 ? -7.927 3.915 10.195 1.00 89.00 180 SER A N 1
ATOM 1338 C CA . SER A 1 180 ? -8.648 4.275 11.419 1.00 89.00 180 SER A CA 1
ATOM 1339 C C . SER A 1 180 ? -8.071 3.585 12.660 1.00 89.00 180 SER A C 1
ATOM 1341 O O . SER A 1 180 ? -7.813 4.246 13.668 1.00 89.00 180 SER A O 1
ATOM 1343 N N . THR A 1 181 ? -7.774 2.284 12.577 1.00 90.19 181 THR A N 1
ATOM 1344 C CA . THR A 1 181 ? -7.234 1.504 13.706 1.00 90.19 181 THR A CA 1
ATOM 1345 C C . THR A 1 181 ? -5.727 1.266 13.655 1.00 90.19 181 THR A C 1
ATOM 1347 O O . THR A 1 181 ? -5.143 0.824 14.642 1.00 90.19 181 THR A O 1
ATOM 1350 N N . ASN A 1 182 ? -5.065 1.561 12.531 1.00 90.88 182 ASN A N 1
ATOM 1351 C CA . ASN A 1 182 ? -3.683 1.159 12.227 1.00 90.88 182 ASN A CA 1
ATOM 1352 C C . ASN A 1 182 ? -3.439 -0.362 12.244 1.00 90.88 182 ASN A C 1
ATOM 1354 O O . ASN A 1 182 ? -2.288 -0.805 12.301 1.00 90.88 182 ASN A O 1
ATOM 1358 N N . SER A 1 183 ? -4.497 -1.163 12.146 1.00 92.81 183 SER A N 1
ATOM 1359 C CA . SER A 1 183 ? -4.397 -2.615 12.043 1.00 92.81 183 SER A CA 1
ATOM 1360 C C . SER A 1 183 ? -4.000 -3.043 10.632 1.00 92.81 183 SER A C 1
ATOM 1362 O O . SER A 1 183 ? -4.405 -2.443 9.635 1.00 92.81 183 SER A O 1
ATOM 1364 N N . VAL A 1 184 ? -3.203 -4.107 10.528 1.00 95.50 184 VAL A N 1
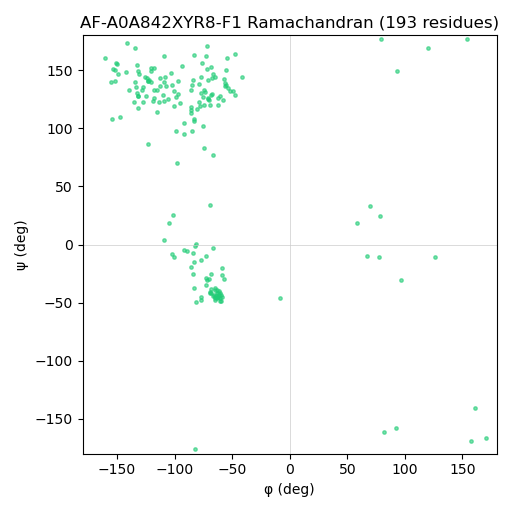ATOM 1365 C CA . VAL A 1 184 ? -2.846 -4.697 9.232 1.00 95.50 184 VAL A CA 1
ATOM 1366 C C . VAL A 1 184 ? -4.045 -5.470 8.689 1.00 95.50 184 VAL A C 1
ATOM 1368 O O . VAL A 1 184 ? -4.476 -6.434 9.310 1.00 95.50 184 VAL A O 1
ATOM 1371 N N . ILE A 1 185 ? -4.525 -5.074 7.510 1.00 95.94 185 ILE A N 1
ATOM 1372 C CA . ILE A 1 185 ? -5.575 -5.779 6.760 1.00 95.94 185 ILE A CA 1
ATOM 1373 C C . ILE A 1 185 ? -4.953 -6.951 5.996 1.00 95.94 185 ILE A C 1
ATOM 1375 O O . ILE A 1 185 ? -5.414 -8.085 6.060 1.00 95.94 185 ILE A O 1
ATOM 1379 N N . ALA A 1 186 ? -3.867 -6.685 5.265 1.00 96.94 186 ALA A N 1
ATOM 1380 C CA . ALA A 1 186 ? -3.197 -7.689 4.448 1.00 96.94 186 ALA A CA 1
ATOM 1381 C C . ALA A 1 186 ? -1.709 -7.383 4.291 1.00 96.94 186 ALA A C 1
ATOM 1383 O O . ALA A 1 186 ? -1.295 -6.226 4.249 1.00 96.94 186 ALA A O 1
ATOM 1384 N N . SER A 1 187 ? -0.897 -8.426 4.128 1.00 97.62 187 SER A N 1
ATOM 1385 C CA . SER A 1 187 ? 0.511 -8.295 3.758 1.00 97.62 187 SER A CA 1
ATOM 1386 C C . SER A 1 187 ? 0.893 -9.376 2.755 1.00 97.62 187 SER A C 1
ATOM 1388 O O . SER A 1 187 ? 0.540 -10.546 2.907 1.00 97.62 187 SER A O 1
ATOM 1390 N N . SER A 1 188 ? 1.584 -8.980 1.692 1.00 98.06 188 SER A N 1
ATOM 1391 C CA . SER A 1 188 ? 1.987 -9.869 0.605 1.00 98.06 188 SER A CA 1
ATOM 1392 C C . SER A 1 188 ? 3.379 -9.487 0.119 1.00 98.06 188 SER A C 1
ATOM 1394 O O . SER A 1 188 ? 3.759 -8.320 0.170 1.00 98.06 188 SER A O 1
ATOM 1396 N N . SER A 1 189 ? 4.153 -10.466 -0.347 1.00 98.31 189 SER A N 1
ATOM 1397 C CA . SER A 1 189 ? 5.498 -10.247 -0.871 1.00 98.31 189 SER A CA 1
ATOM 1398 C C . SER A 1 189 ? 5.699 -10.945 -2.211 1.00 98.31 189 SER A C 1
ATOM 1400 O O . SER A 1 189 ? 5.084 -11.973 -2.503 1.00 98.31 189 SER A O 1
ATOM 1402 N N . ILE A 1 190 ? 6.550 -10.366 -3.056 1.00 98.44 190 ILE A N 1
ATOM 1403 C CA . ILE A 1 190 ? 6.920 -10.942 -4.349 1.00 98.44 190 ILE A CA 1
ATOM 1404 C C . ILE A 1 190 ? 8.345 -10.530 -4.729 1.00 98.44 190 ILE A C 1
ATOM 1406 O O . ILE A 1 190 ? 8.846 -9.488 -4.305 1.00 98.44 190 ILE A O 1
ATOM 1410 N N . LYS A 1 191 ? 8.997 -11.337 -5.571 1.00 98.12 191 LYS A N 1
ATOM 1411 C CA . LYS A 1 191 ? 10.263 -10.964 -6.206 1.00 98.12 191 LYS A CA 1
ATOM 1412 C C . LYS A 1 191 ? 10.024 -9.919 -7.300 1.00 98.12 191 LYS A C 1
ATOM 1414 O O . LYS A 1 191 ? 9.162 -10.109 -8.162 1.00 98.12 191 LYS A O 1
ATOM 1419 N N . VAL A 1 192 ? 10.811 -8.851 -7.280 1.00 97.69 192 VAL A N 1
ATOM 1420 C CA . VAL A 1 192 ? 10.795 -7.782 -8.281 1.00 97.69 192 VAL A CA 1
ATOM 1421 C C . VAL A 1 192 ? 11.384 -8.310 -9.584 1.00 97.69 192 VAL A C 1
ATOM 1423 O O . VAL A 1 192 ? 12.493 -8.848 -9.610 1.00 97.69 192 VAL A O 1
ATOM 1426 N N . LYS A 1 193 ? 10.628 -8.174 -10.674 1.00 96.56 193 LYS A N 1
ATOM 1427 C CA . LYS A 1 193 ? 11.069 -8.542 -12.024 1.00 96.56 193 LYS A CA 1
ATOM 1428 C C . LYS A 1 193 ? 11.670 -7.322 -12.746 1.00 96.56 193 LYS A C 1
ATOM 1430 O O . LYS A 1 193 ? 11.238 -6.206 -12.448 1.00 96.56 193 LYS A O 1
ATOM 1435 N N . PRO A 1 194 ? 12.589 -7.519 -13.710 1.00 91.69 194 PRO A N 1
ATOM 1436 C CA . PRO A 1 194 ? 13.057 -6.437 -14.590 1.00 91.69 194 PRO A CA 1
ATOM 1437 C C . PRO A 1 194 ? 11.875 -5.781 -15.293 1.00 91.69 194 PRO A C 1
ATOM 1439 O O . PRO A 1 194 ? 10.893 -6.481 -15.536 1.00 91.69 194 PRO A O 1
ATOM 1442 N N . TYR A 1 195 ? 11.939 -4.494 -15.630 1.00 78.25 195 TYR A N 1
ATOM 1443 C CA . TYR A 1 195 ? 10.886 -3.845 -16.421 1.00 78.25 195 TYR A CA 1
ATOM 1444 C C . TYR A 1 195 ? 10.724 -4.450 -17.819 1.00 78.25 195 TYR A C 1
ATOM 1446 O O . TYR A 1 195 ? 11.732 -4.527 -18.553 1.00 78.25 195 TYR A O 1
#

Nearest PDB structures (foldseek):
  3jyc-assembly1_A  TM=4.226E-01  e=5.215E-02  Gallus gallus
  2wlk-assembly1_A  TM=3.103E-01  e=1.064E-01  Paramagnetospirillum magnetotacticum
  2wii-assembly1_A  TM=3.547E-01  e=1.652E+00  Homo sapiens
  8eok-assembly1_G  TM=3.784E-01  e=6.163E+00  Homo sapiens
  8oq3-assembly1_D  TM=3.573E-01  e=6.877E+00  Homo sapiens

Sequence (195 aa):
MKNFMESKHAVSSVMGVILMAGLTVVLIGTIAMSVLAYTVPSDAPDAKIVIRQARGDIGTLYKNYIILSHKGGDSLLETEIKVIITGKGRAYAEGSMPSGLAQDIRVTYMDLTGSNYGKESGINLGEIVDGKRWIAGNTITLYGKDGTYMGTASPQNNTVDKKWTLEEGSVVVVTVVDSSTNSVIASSSIKVKPY

Solvent-accessible surface area (backbone atoms only — not comparable to full-atom values): 10542 Å² total; per-residue (Å²): 133,87,85,82,80,78,78,74,73,64,59,57,61,55,50,51,51,52,51,52,51,52,53,49,53,52,53,53,49,53,51,53,51,54,58,71,65,54,72,77,76,73,81,67,63,59,31,44,49,39,71,79,45,40,29,8,31,73,92,37,35,60,48,8,37,37,33,38,34,32,75,35,66,48,72,42,47,27,80,46,31,22,42,37,39,37,32,39,10,49,66,47,77,76,80,78,83,84,84,78,79,73,38,84,33,79,36,42,26,62,29,42,46,44,34,34,41,32,53,97,85,69,44,73,73,41,58,35,41,70,86,58,41,49,36,59,76,44,68,34,63,50,43,17,43,29,36,65,63,92,90,58,97,59,100,42,64,22,49,39,69,37,30,31,25,27,33,57,72,32,57,36,36,42,36,36,25,32,58,85,76,69,40,77,41,30,70,32,72,48,67,22,35,69,103